Protein AF-A0A2V9J5W2-F1 (afdb_monomer_lite)

Sequence (214 aa):
MNLDSLAKQANVKPSEAKMLHQRPAMIQELWWQRPLGSPSPEADPVREVVFSFYNGELFRMVVNYDRYRTEGLTDEDMIGAISAKYGVATRPPAEIVSFSSSRVYNDSEKVLARWEDAQYSFSLFRFAYRPTFGMVLFSKRLDALAQAAVVEAIRLDEQEAPQREIELQKKLDEEPGPLREGHFGEQNDLSLLTMGDPVVISRPRTDNREDRLN

Radius of gyration: 29.6 Å; chains: 1; bounding box: 51×80×73 Å

Secondary structure (DSSP, 8-state):
-BHHHHHHHHT--GGGPEEEE-SSS-EEEEEEEPPTT----SS--EEEEEEEEETTEEEEEEEEE-TTTSTT--HHHHHHHHHHHH-PPB--SS-EEE--SSTTS--EEEEEEEEE-SSEEEEEEE-SSS--EEEEEEEHHHHHHHHHHHHHHHHHHHHHHHHHHHHHHHHHHTSPPP-----------------------PPPP---------

Foldseek 3Di:
DFLVVVCVVLVHDSVQWAFDFPPPWTKTKHKGADDPPPPPPDDDQWGIKIFIDTNRHTFKIKTWGHCVSCPPPDLVNVLVVVCVPQNHWDADPFAWDQRDLAPPDRQTFGFGTWHDDPFKIKTWGARPVHRTIMIMIGTPVRSVVSSVRNVVRVVVCVVCVVVVVVVVVVVVVPPPDPDPDDDDDDDDDDDDDDDDDDDDDDDDDDDDDDDDDD

pLDDT: mean 74.47, std 20.93, range [28.33, 94.0]

Structure (mmCIF, N/CA/C/O backbone):
data_AF-A0A2V9J5W2-F1
#
_entry.id   AF-A0A2V9J5W2-F1
#
loop_
_atom_site.group_PDB
_atom_site.id
_atom_site.type_symbol
_atom_site.label_atom_id
_atom_site.label_alt_id
_atom_site.label_comp_id
_atom_site.label_asym_id
_atom_site.label_entity_id
_atom_site.label_seq_id
_atom_site.pdbx_PDB_ins_code
_atom_site.Cartn_x
_atom_site.Cartn_y
_atom_site.Cartn_z
_atom_site.occupancy
_atom_site.B_iso_or_equiv
_atom_site.auth_seq_id
_atom_site.auth_comp_id
_atom_site.auth_asym_id
_atom_site.auth_atom_id
_atom_site.pdbx_PDB_model_num
ATOM 1 N N . MET A 1 1 ? 2.742 -10.282 8.715 1.00 87.31 1 MET A N 1
ATOM 2 C CA . MET A 1 1 ? 3.699 -9.369 9.388 1.00 87.31 1 MET A CA 1
ATOM 3 C C . MET A 1 1 ? 2.916 -8.492 10.352 1.00 87.31 1 MET A C 1
ATOM 5 O O . MET A 1 1 ? 1.821 -8.095 9.975 1.00 87.31 1 MET A O 1
ATOM 9 N N . ASN A 1 2 ? 3.412 -8.233 11.566 1.00 92.75 2 ASN A N 1
ATOM 10 C CA . ASN A 1 2 ? 2.707 -7.420 12.570 1.00 92.75 2 ASN A CA 1
ATOM 11 C C . ASN A 1 2 ? 3.313 -6.013 12.721 1.00 92.75 2 ASN A C 1
ATOM 13 O O . ASN A 1 2 ? 4.402 -5.752 12.201 1.00 92.75 2 ASN A O 1
ATOM 17 N N . LEU A 1 3 ? 2.598 -5.127 13.423 1.00 89.88 3 LEU A N 1
ATOM 18 C CA . LEU A 1 3 ? 2.981 -3.725 13.623 1.00 89.88 3 LEU A CA 1
ATOM 19 C C . LEU A 1 3 ? 4.376 -3.568 14.239 1.00 89.88 3 LEU A C 1
ATOM 21 O O . LEU A 1 3 ? 5.197 -2.849 13.680 1.00 89.88 3 LEU A O 1
ATOM 25 N N . ASP A 1 4 ? 4.681 -4.265 15.334 1.00 90.62 4 ASP A N 1
ATOM 26 C CA . ASP A 1 4 ? 5.972 -4.128 16.019 1.00 90.62 4 ASP A CA 1
ATOM 27 C C . ASP A 1 4 ? 7.158 -4.543 15.146 1.00 90.62 4 ASP A C 1
ATOM 29 O O . ASP A 1 4 ? 8.201 -3.888 15.146 1.00 90.62 4 ASP A O 1
ATOM 33 N N . SER A 1 5 ? 7.009 -5.633 14.391 1.00 92.56 5 SER A N 1
ATOM 34 C CA . SER A 1 5 ? 8.072 -6.124 13.509 1.00 92.56 5 SER A CA 1
ATOM 35 C C . SER A 1 5 ? 8.304 -5.167 12.343 1.00 92.56 5 SER A C 1
ATOM 37 O O . SER A 1 5 ? 9.451 -4.870 12.014 1.00 92.56 5 SER A O 1
ATOM 39 N N . LEU A 1 6 ? 7.224 -4.642 11.752 1.00 90.81 6 LEU A N 1
ATOM 40 C CA . LEU A 1 6 ? 7.317 -3.676 10.660 1.00 90.81 6 LEU A CA 1
ATOM 41 C C . LEU A 1 6 ? 7.887 -2.336 11.135 1.00 90.81 6 LEU A C 1
ATOM 43 O O . LEU A 1 6 ? 8.760 -1.786 10.474 1.00 90.81 6 LEU A O 1
ATOM 47 N N . ALA A 1 7 ? 7.450 -1.838 12.291 1.00 88.81 7 ALA A N 1
ATOM 48 C CA . ALA A 1 7 ? 7.933 -0.587 12.866 1.00 88.81 7 ALA A CA 1
ATOM 49 C C . ALA A 1 7 ? 9.446 -0.638 13.137 1.00 88.81 7 ALA A C 1
ATOM 51 O O . ALA A 1 7 ? 10.175 0.278 12.759 1.00 88.81 7 ALA A O 1
ATOM 52 N N . LYS A 1 8 ? 9.944 -1.761 13.679 1.00 89.56 8 LYS A N 1
ATOM 53 C CA . LYS A 1 8 ? 11.388 -2.005 13.837 1.00 89.56 8 LYS A CA 1
ATOM 54 C C . LYS A 1 8 ? 12.129 -1.973 12.500 1.00 89.56 8 LYS A C 1
ATOM 56 O O . LYS A 1 8 ? 13.177 -1.344 12.411 1.00 89.56 8 LYS A O 1
ATOM 61 N N . GLN A 1 9 ? 11.591 -2.623 11.467 1.00 86.38 9 GLN A N 1
ATOM 62 C CA . GLN A 1 9 ? 12.216 -2.662 10.141 1.00 86.38 9 GLN A CA 1
ATOM 63 C C . GLN A 1 9 ? 12.227 -1.289 9.454 1.00 86.38 9 GLN A C 1
ATOM 65 O O . GLN A 1 9 ? 13.205 -0.929 8.808 1.00 86.38 9 GLN A O 1
ATOM 70 N N . ALA A 1 10 ? 11.153 -0.520 9.612 1.00 84.88 10 ALA A N 1
ATOM 71 C CA . ALA A 1 10 ? 11.006 0.819 9.056 1.00 84.88 10 ALA A CA 1
ATOM 72 C C . ALA A 1 10 ? 11.681 1.910 9.915 1.00 84.88 10 ALA A C 1
ATOM 74 O O . ALA A 1 10 ? 11.683 3.076 9.523 1.00 84.88 10 ALA A O 1
ATOM 75 N N . ASN A 1 11 ? 12.273 1.536 11.059 1.00 86.56 11 ASN A N 1
ATOM 76 C CA . ASN A 1 11 ? 12.881 2.437 12.040 1.00 86.56 11 ASN A CA 1
ATOM 77 C C . ASN A 1 11 ? 11.931 3.566 12.495 1.00 86.56 11 ASN A C 1
ATOM 79 O O . ASN A 1 11 ? 12.324 4.725 12.612 1.00 86.56 11 ASN A O 1
ATOM 83 N N . VAL A 1 12 ? 10.668 3.211 12.740 1.00 87.44 12 VAL A N 1
ATOM 84 C CA . VAL A 1 12 ? 9.613 4.090 13.274 1.00 87.44 12 VAL A CA 1
ATOM 85 C C . VAL A 1 12 ? 9.053 3.497 14.560 1.00 87.44 12 VAL A C 1
ATOM 87 O O . VAL A 1 12 ? 9.192 2.299 14.819 1.00 87.44 12 VAL A O 1
ATOM 90 N N . LYS A 1 13 ? 8.425 4.315 15.406 1.00 88.50 13 LYS A N 1
ATOM 91 C CA . LYS A 1 13 ? 7.848 3.806 16.655 1.00 88.50 13 LYS A CA 1
ATOM 92 C C . LYS A 1 13 ? 6.466 3.198 16.394 1.00 88.50 13 LYS A C 1
ATOM 94 O O . LYS A 1 13 ? 5.650 3.836 15.735 1.00 88.50 13 LYS A O 1
ATOM 99 N N . PRO A 1 14 ? 6.124 2.036 16.986 1.00 86.12 14 PRO A N 1
ATOM 100 C CA . PRO A 1 14 ? 4.764 1.491 16.909 1.00 86.12 14 PRO A CA 1
ATOM 101 C C . PRO A 1 14 ? 3.684 2.473 17.393 1.00 86.12 14 PRO A C 1
ATOM 103 O O . PRO A 1 14 ? 2.567 2.461 16.888 1.00 86.12 14 PRO A O 1
ATOM 106 N N . SER A 1 15 ? 4.028 3.362 18.335 1.00 88.19 15 SER A N 1
ATOM 107 C CA . SER A 1 15 ? 3.140 4.408 18.862 1.00 88.19 15 SER A CA 1
ATOM 108 C C . SER A 1 15 ? 2.771 5.495 17.849 1.00 88.19 15 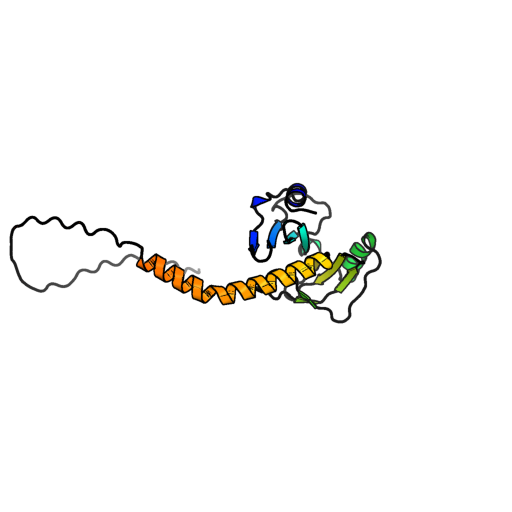SER A C 1
ATOM 110 O O . SER A 1 15 ? 1.870 6.281 18.115 1.00 88.19 15 SER A O 1
ATOM 112 N N . GLU A 1 16 ? 3.472 5.580 16.717 1.00 88.75 16 GLU A N 1
ATOM 113 C CA . GLU A 1 16 ? 3.142 6.506 15.626 1.00 88.75 16 GLU A CA 1
ATOM 114 C C . GLU A 1 16 ? 2.008 5.966 14.739 1.00 88.75 16 GLU A C 1
ATOM 116 O O . GLU A 1 16 ? 1.493 6.690 13.888 1.00 88.75 16 GLU A O 1
ATOM 121 N N . ALA A 1 17 ? 1.581 4.712 14.942 1.00 88.94 17 ALA A N 1
ATOM 122 C CA . ALA A 1 17 ? 0.440 4.153 14.234 1.00 88.94 17 ALA A CA 1
ATOM 123 C C . ALA A 1 17 ? -0.862 4.837 14.673 1.00 88.94 17 ALA A C 1
ATOM 125 O O . ALA A 1 17 ? -1.286 4.756 15.829 1.00 88.94 17 ALA A O 1
ATOM 126 N N . LYS A 1 18 ? -1.540 5.470 13.719 1.00 90.00 18 LYS A N 1
ATOM 127 C CA . LYS A 1 18 ? -2.845 6.090 13.911 1.00 90.00 18 LYS A CA 1
ATOM 128 C C . LYS A 1 18 ? -3.924 5.011 13.936 1.00 90.00 18 LYS A C 1
ATOM 130 O O . LYS A 1 18 ? -4.056 4.238 12.990 1.00 90.00 18 LYS A O 1
ATOM 135 N N . MET A 1 19 ? -4.726 4.976 14.997 1.00 90.12 19 MET A N 1
ATOM 136 C CA . MET A 1 19 ? -5.931 4.149 15.042 1.00 90.12 19 MET A CA 1
ATOM 137 C C . MET A 1 19 ? -7.044 4.820 14.234 1.00 90.12 19 MET A C 1
ATOM 139 O O . MET A 1 19 ? -7.362 5.983 14.478 1.00 90.12 19 MET A O 1
ATOM 143 N N . LEU A 1 20 ? -7.605 4.099 13.263 1.00 86.00 20 LEU A N 1
ATOM 144 C CA . LEU A 1 20 ? -8.722 4.572 12.443 1.00 86.00 20 LEU A CA 1
ATOM 145 C C . LEU A 1 20 ? -10.061 4.067 12.977 1.00 86.00 20 LEU A C 1
ATOM 147 O O . LEU A 1 20 ? -10.997 4.844 13.113 1.00 86.00 20 LEU A O 1
ATOM 151 N N . HIS A 1 21 ? -10.129 2.780 13.321 1.00 83.75 21 HIS A N 1
ATOM 152 C CA . HIS A 1 21 ? -11.316 2.150 13.896 1.00 83.75 21 HIS A CA 1
ATOM 153 C C . HIS A 1 21 ? -10.903 1.170 14.993 1.00 83.75 21 HIS A C 1
ATOM 155 O O . HIS A 1 21 ? -9.839 0.554 14.911 1.00 83.75 21 HIS A O 1
ATOM 161 N N . GLN A 1 22 ? -11.752 1.011 16.008 1.00 87.00 22 GLN A N 1
ATOM 162 C CA . GLN A 1 22 ? -11.563 0.023 17.079 1.00 87.00 22 GLN A CA 1
ATOM 163 C C . GLN A 1 22 ? -12.689 -1.021 17.120 1.00 87.00 22 GLN A C 1
ATOM 165 O O . GLN A 1 22 ? -12.541 -2.078 17.732 1.00 87.00 22 GLN A O 1
ATOM 170 N N . ARG A 1 23 ? -13.823 -0.733 16.474 1.00 82.69 23 ARG A N 1
ATOM 171 C CA . ARG A 1 23 ? -15.005 -1.593 16.413 1.00 82.69 23 ARG A CA 1
ATOM 172 C C . ARG A 1 23 ? -15.551 -1.596 14.981 1.00 82.69 23 ARG A C 1
ATOM 174 O O . ARG A 1 23 ? -15.594 -0.525 14.386 1.00 82.69 23 ARG A O 1
ATOM 181 N N . PRO A 1 24 ? -15.936 -2.759 14.422 1.00 84.25 24 PRO A N 1
ATOM 182 C CA . PRO A 1 24 ? -15.892 -4.096 15.031 1.00 84.25 24 PRO A CA 1
ATOM 183 C C . PRO A 1 24 ? -14.484 -4.713 15.087 1.00 84.25 24 PRO A C 1
ATOM 185 O O . PRO A 1 24 ? -14.268 -5.668 15.828 1.00 84.25 24 PRO A O 1
ATOM 188 N N . ALA A 1 25 ? -13.530 -4.175 14.329 1.00 88.75 25 ALA A N 1
ATOM 189 C CA . ALA A 1 25 ? -12.142 -4.619 14.317 1.00 88.75 25 ALA A CA 1
ATOM 190 C C 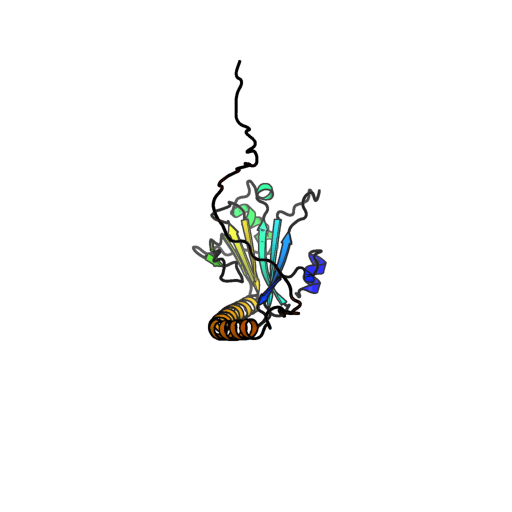. ALA A 1 25 ? -11.196 -3.424 14.450 1.00 88.75 25 ALA A C 1
ATOM 192 O O . ALA A 1 25 ? -11.559 -2.285 14.146 1.00 88.75 25 ALA A O 1
ATOM 193 N N . MET A 1 26 ? -9.972 -3.698 14.891 1.00 90.44 26 MET A N 1
ATOM 194 C CA . MET A 1 26 ? -8.943 -2.681 15.045 1.00 90.44 26 MET A CA 1
ATOM 195 C C . MET A 1 26 ? -8.272 -2.421 13.695 1.00 90.44 26 MET A C 1
ATOM 197 O O . MET A 1 26 ? -7.569 -3.285 13.173 1.00 90.44 26 MET A O 1
ATOM 201 N N . ILE A 1 27 ? -8.481 -1.227 13.143 1.00 90.31 27 ILE A N 1
ATOM 202 C CA . ILE A 1 27 ? -7.830 -0.754 11.920 1.00 90.31 27 ILE A CA 1
ATOM 203 C C . ILE A 1 27 ? -6.830 0.329 12.295 1.00 90.31 27 ILE A C 1
ATOM 205 O O . ILE A 1 27 ? -7.185 1.309 12.955 1.00 90.31 27 ILE A O 1
ATOM 209 N N . GLN A 1 28 ? -5.584 0.163 11.867 1.00 91.75 28 GLN A N 1
ATOM 210 C CA . GLN A 1 28 ? -4.520 1.129 12.123 1.00 91.75 28 GLN A CA 1
ATOM 211 C C . GLN A 1 28 ? -3.740 1.433 10.856 1.00 91.75 28 GLN A C 1
ATOM 213 O O . GLN A 1 28 ? -3.605 0.577 9.984 1.00 91.75 28 GLN A O 1
ATOM 218 N N . GLU A 1 29 ? -3.167 2.627 10.798 1.00 92.69 29 GLU A N 1
ATOM 219 C CA . GLU A 1 29 ? -2.232 3.021 9.756 1.00 92.69 29 GLU A CA 1
ATOM 220 C C . GLU A 1 29 ? -0.938 3.550 10.350 1.00 92.69 29 GLU A C 1
ATOM 222 O O . GLU A 1 29 ? -0.948 4.374 11.260 1.00 92.69 29 GLU A O 1
ATOM 227 N N . LEU A 1 30 ? 0.184 3.111 9.797 1.00 91.94 30 LEU A N 1
ATOM 228 C CA . LEU A 1 30 ? 1.504 3.623 10.121 1.00 91.94 30 LEU A CA 1
ATOM 229 C C . LEU A 1 30 ? 2.067 4.317 8.889 1.00 91.94 30 LEU A C 1
ATOM 231 O O . LEU A 1 30 ? 2.175 3.718 7.818 1.00 91.94 30 LEU A O 1
ATOM 235 N N . TRP A 1 31 ? 2.418 5.584 9.059 1.00 90.62 31 TRP A N 1
ATOM 236 C CA . TRP A 1 31 ? 2.965 6.410 7.997 1.00 90.62 31 TRP A CA 1
ATOM 237 C C . TRP A 1 31 ? 4.479 6.420 8.112 1.00 90.62 31 TRP A C 1
ATOM 239 O O . TRP A 1 31 ? 5.033 6.807 9.137 1.00 90.62 31 TRP A O 1
ATOM 249 N N . TRP A 1 32 ? 5.146 6.006 7.044 1.00 91.50 32 TRP A N 1
ATOM 250 C CA . TRP A 1 32 ? 6.587 6.085 6.916 1.00 91.50 32 TRP A CA 1
ATOM 251 C C . TRP A 1 32 ? 6.952 7.049 5.798 1.00 91.50 32 TRP A C 1
ATOM 253 O O . TRP A 1 32 ? 6.353 7.054 4.723 1.00 91.50 32 TRP A O 1
ATOM 263 N N . GLN A 1 33 ? 7.972 7.856 6.049 1.00 88.31 33 GLN A N 1
ATOM 264 C CA . GLN A 1 33 ? 8.520 8.786 5.078 1.00 88.31 33 GLN A CA 1
ATOM 265 C C . GLN A 1 33 ? 10.035 8.752 5.162 1.00 88.31 33 GLN A C 1
ATOM 267 O O . GLN A 1 33 ? 10.613 8.623 6.246 1.00 88.31 33 GLN A O 1
ATOM 272 N N . ARG A 1 34 ? 10.688 8.896 4.014 1.00 83.25 34 ARG A N 1
ATOM 273 C CA . ARG A 1 34 ? 12.139 9.014 3.979 1.00 83.25 34 ARG A CA 1
ATOM 274 C C . ARG A 1 34 ? 12.586 10.278 4.735 1.00 83.25 34 ARG A C 1
ATOM 276 O O . ARG A 1 34 ? 12.066 11.356 4.441 1.00 83.25 34 ARG A O 1
ATOM 283 N N . PRO A 1 35 ? 13.587 10.202 5.634 1.00 78.56 35 PRO A N 1
ATOM 284 C CA . PRO A 1 35 ? 14.083 11.384 6.332 1.00 78.56 35 PRO A CA 1
ATOM 285 C C . PRO A 1 35 ? 14.706 12.404 5.369 1.00 78.56 35 PRO A C 1
ATOM 287 O O . PRO A 1 35 ? 15.506 12.052 4.491 1.00 78.56 35 PRO A O 1
ATOM 290 N N . LEU A 1 36 ? 14.366 13.679 5.563 1.00 66.69 36 LEU A N 1
ATOM 291 C CA . LEU A 1 36 ? 14.908 14.803 4.797 1.00 66.69 36 LEU A CA 1
ATOM 292 C C . LEU A 1 36 ? 16.423 14.921 5.016 1.00 66.69 36 LEU A C 1
ATOM 294 O O . LEU A 1 36 ? 16.904 14.806 6.139 1.00 66.69 36 LEU A O 1
ATOM 298 N N . GLY A 1 37 ? 17.181 15.153 3.942 1.00 61.56 37 GLY A N 1
ATOM 299 C CA . GLY A 1 37 ? 18.637 15.326 4.023 1.00 61.56 37 GLY A CA 1
ATOM 300 C C . GLY A 1 37 ? 19.440 14.033 4.204 1.00 61.56 37 GLY A C 1
ATOM 301 O O . GLY A 1 37 ? 20.651 14.107 4.383 1.00 61.56 37 GLY A O 1
ATOM 302 N N . SER A 1 38 ? 18.804 12.857 4.125 1.00 58.50 38 SER A N 1
ATOM 303 C CA . SER A 1 38 ? 19.517 11.574 4.100 1.00 58.50 38 SER A CA 1
ATOM 304 C C . SER A 1 38 ? 20.440 11.529 2.877 1.00 58.50 38 SER A C 1
ATOM 306 O O . SER A 1 38 ? 19.933 11.524 1.752 1.00 58.50 38 SER A O 1
ATOM 308 N N . PRO A 1 39 ? 21.773 11.459 3.047 1.00 54.41 39 PRO A N 1
ATOM 309 C CA . PRO A 1 39 ? 22.709 11.538 1.935 1.00 54.41 39 PRO A CA 1
ATOM 310 C C . PRO A 1 39 ? 22.789 10.231 1.145 1.00 54.41 39 PRO A C 1
ATOM 312 O O . PRO A 1 39 ? 23.740 10.073 0.398 1.00 54.41 39 PRO A O 1
ATOM 315 N N . SER A 1 40 ? 21.841 9.293 1.297 1.00 53.31 40 SER A N 1
ATOM 316 C CA . SER A 1 40 ? 21.894 8.012 0.591 1.00 53.31 40 SER A CA 1
ATOM 317 C C . SER A 1 40 ? 21.766 8.245 -0.924 1.00 53.31 40 SER A C 1
ATOM 319 O O . SER A 1 40 ? 20.668 8.566 -1.416 1.00 53.31 40 SER A O 1
ATOM 321 N N . PRO A 1 41 ? 22.874 8.106 -1.679 1.00 52.91 41 PRO A N 1
ATOM 322 C CA . PRO A 1 41 ? 22.885 8.277 -3.124 1.00 52.91 41 PRO A CA 1
ATOM 323 C C . PRO A 1 41 ? 22.366 7.015 -3.827 1.00 52.91 41 PRO A C 1
ATOM 325 O O . PRO A 1 41 ? 22.233 7.005 -5.045 1.00 52.91 41 PRO A O 1
ATOM 328 N N . GLU A 1 42 ? 22.065 5.946 -3.086 1.00 55.84 42 GLU A N 1
ATOM 329 C CA . GLU A 1 42 ? 21.793 4.636 -3.660 1.00 55.84 42 GLU A CA 1
ATOM 330 C C . GLU A 1 42 ? 20.294 4.357 -3.771 1.00 55.84 42 GLU A C 1
ATOM 332 O O . GLU A 1 42 ? 19.588 4.085 -2.803 1.00 55.84 42 GLU A O 1
ATOM 337 N N . ALA A 1 43 ? 19.847 4.426 -5.022 1.00 62.56 43 ALA A N 1
ATOM 338 C CA . ALA A 1 43 ? 18.936 3.491 -5.677 1.00 62.56 43 ALA A CA 1
ATOM 339 C C . ALA A 1 43 ? 17.480 3.365 -5.211 1.00 62.56 43 ALA A C 1
ATOM 341 O O . ALA A 1 43 ? 16.678 2.942 -6.034 1.00 62.56 43 ALA A O 1
ATOM 342 N N . ASP A 1 44 ? 17.091 3.725 -3.986 1.00 76.75 44 ASP A N 1
ATOM 343 C CA . ASP A 1 44 ? 15.686 3.600 -3.586 1.00 76.75 44 ASP A CA 1
ATOM 344 C C . ASP A 1 44 ? 14.878 4.804 -4.120 1.00 76.75 44 ASP A C 1
ATOM 346 O O . ASP A 1 44 ? 15.199 5.957 -3.785 1.00 76.75 44 ASP A O 1
ATOM 350 N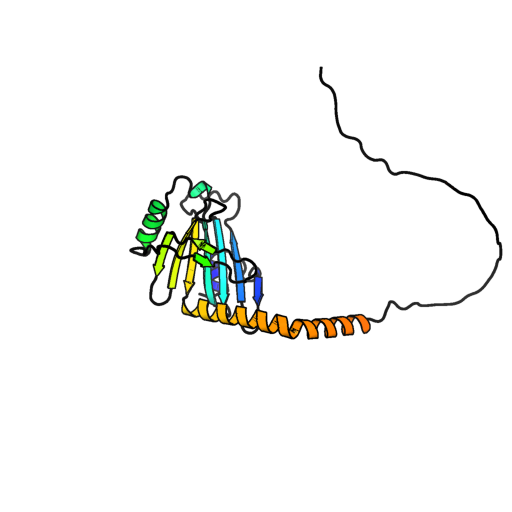 N . PRO A 1 45 ? 13.852 4.609 -4.970 1.00 86.38 45 PRO A N 1
ATOM 351 C CA . PRO A 1 45 ? 12.963 5.678 -5.403 1.00 86.38 45 PRO A CA 1
ATOM 352 C C . PRO A 1 45 ? 11.786 5.901 -4.440 1.00 86.38 45 PRO A C 1
ATOM 354 O O . PRO A 1 45 ? 11.011 6.821 -4.667 1.00 86.38 45 PRO A O 1
ATOM 357 N N . VAL A 1 46 ? 11.614 5.114 -3.373 1.00 88.81 46 VAL A N 1
ATOM 358 C CA . VAL A 1 46 ? 10.454 5.200 -2.469 1.00 88.81 46 VAL A CA 1
ATOM 359 C C . VAL A 1 46 ? 10.527 6.421 -1.550 1.00 88.81 46 VAL A C 1
ATOM 361 O O . VAL A 1 46 ? 11.425 6.541 -0.714 1.00 88.81 46 VAL A O 1
ATOM 364 N N . ARG A 1 47 ? 9.557 7.327 -1.677 1.00 87.75 47 ARG A N 1
ATOM 365 C CA . ARG A 1 47 ? 9.465 8.560 -0.887 1.00 87.75 47 ARG A CA 1
ATOM 366 C C . ARG A 1 47 ? 8.705 8.344 0.417 1.00 87.75 47 ARG A C 1
ATOM 368 O O . ARG A 1 47 ? 9.178 8.736 1.481 1.00 87.75 47 ARG A O 1
ATOM 375 N N . GLU A 1 48 ? 7.534 7.730 0.309 1.00 89.88 48 GLU A N 1
ATOM 376 C CA . GLU A 1 48 ? 6.564 7.567 1.391 1.00 89.88 48 GLU A CA 1
ATOM 377 C C . GLU A 1 48 ? 5.898 6.194 1.268 1.00 89.88 48 GLU A C 1
ATOM 379 O O . GLU A 1 48 ? 5.691 5.691 0.161 1.00 89.88 48 GLU A O 1
ATOM 384 N N . VAL A 1 49 ? 5.563 5.592 2.407 1.00 90.56 49 VAL A N 1
ATOM 385 C CA . VAL A 1 49 ? 4.803 4.343 2.478 1.00 90.56 49 VAL A CA 1
ATOM 386 C C . VAL A 1 49 ? 3.758 4.453 3.578 1.00 90.56 49 VAL A C 1
ATOM 388 O O . VAL A 1 49 ? 4.073 4.818 4.708 1.00 90.56 49 VAL A O 1
ATOM 391 N N . VAL A 1 50 ? 2.518 4.096 3.261 1.00 91.44 50 VAL A N 1
ATOM 392 C CA . VAL A 1 50 ? 1.445 3.930 4.243 1.00 91.44 50 VAL A CA 1
ATOM 393 C C . VAL A 1 50 ? 1.200 2.443 4.435 1.00 91.44 50 VAL A C 1
ATOM 395 O O . VAL A 1 50 ? 0.889 1.730 3.481 1.00 91.44 50 VAL A O 1
ATOM 398 N N . PHE A 1 51 ? 1.348 1.972 5.668 1.00 92.12 51 PHE A N 1
ATOM 399 C CA . PHE A 1 51 ? 1.087 0.592 6.060 1.00 92.12 51 PHE A CA 1
ATOM 400 C C . PHE A 1 51 ? -0.2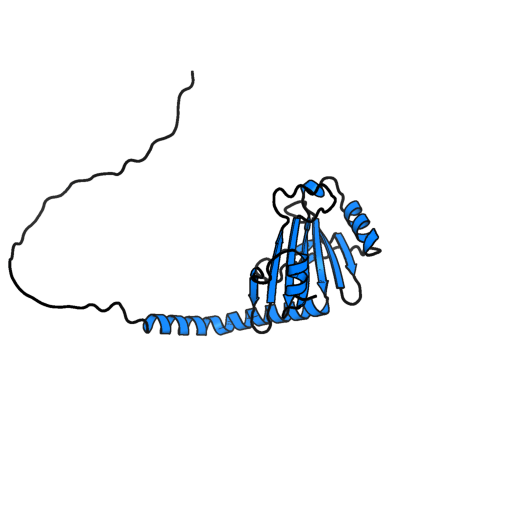52 0.513 6.785 1.00 92.12 51 PHE A C 1
ATOM 402 O O . PHE A 1 51 ? -0.429 1.195 7.792 1.00 92.12 51 PHE A O 1
ATOM 409 N N . SER A 1 52 ? -1.169 -0.336 6.328 1.00 91.62 52 SER A N 1
ATOM 410 C CA . SER A 1 52 ? -2.481 -0.520 6.953 1.00 91.62 52 SER A CA 1
ATOM 411 C C . SER A 1 52 ? -2.591 -1.897 7.607 1.00 91.62 52 SER A C 1
ATOM 413 O O . SER A 1 52 ? -2.240 -2.925 7.015 1.00 91.62 52 SER A O 1
ATOM 415 N N . PHE A 1 53 ? -3.113 -1.918 8.831 1.00 93.06 53 PHE A N 1
ATOM 416 C CA . PHE A 1 53 ? -3.200 -3.096 9.685 1.00 93.06 53 PHE A CA 1
ATOM 417 C C . PHE A 1 53 ? -4.641 -3.419 10.067 1.00 93.06 53 PHE A C 1
ATOM 419 O O . PHE A 1 53 ? -5.427 -2.523 10.365 1.00 93.06 53 PHE A O 1
ATOM 426 N N . TYR A 1 54 ? -4.948 -4.713 10.096 1.00 92.19 54 TYR A N 1
ATOM 427 C CA . TYR A 1 54 ? -6.204 -5.299 10.541 1.00 92.19 54 TYR A CA 1
ATOM 428 C C . TYR A 1 54 ? -5.903 -6.189 11.744 1.00 92.19 54 TYR A C 1
ATOM 430 O O . TYR A 1 54 ? -5.171 -7.169 11.617 1.00 92.19 54 TYR A O 1
ATOM 438 N N . ASN A 1 55 ? -6.413 -5.830 12.922 1.00 92.69 55 ASN A N 1
ATOM 439 C CA . ASN A 1 55 ? -6.111 -6.499 14.193 1.00 92.69 55 ASN A CA 1
ATOM 440 C C . ASN A 1 55 ? -4.598 -6.686 14.433 1.00 92.69 55 ASN A C 1
ATOM 442 O O . ASN A 1 55 ? -4.151 -7.726 14.910 1.00 92.69 55 ASN A O 1
ATOM 446 N N . GLY A 1 56 ? -3.801 -5.677 14.064 1.00 90.44 56 GLY A N 1
ATOM 447 C CA . GLY A 1 56 ? -2.341 -5.686 14.206 1.00 90.44 56 GLY A CA 1
ATOM 448 C C . GLY A 1 56 ? -1.579 -6.427 13.100 1.00 90.44 56 GLY A C 1
ATOM 449 O O . GLY A 1 56 ? -0.347 -6.396 13.099 1.00 90.44 56 GLY A O 1
ATOM 450 N N . GLU A 1 57 ? -2.269 -7.045 12.137 1.00 94.00 57 GLU A N 1
ATOM 451 C CA . GLU A 1 57 ? -1.658 -7.706 10.980 1.00 94.00 57 GLU A CA 1
ATOM 452 C C . GLU A 1 57 ? -1.674 -6.815 9.737 1.00 94.00 57 GLU A C 1
ATOM 454 O O . GLU A 1 57 ? -2.701 -6.249 9.371 1.00 94.00 57 GLU A O 1
ATOM 459 N N . LEU A 1 58 ? -0.528 -6.705 9.062 1.00 93.50 58 LEU A N 1
ATOM 460 C CA . LEU A 1 58 ? -0.380 -5.924 7.837 1.00 93.50 58 LEU A CA 1
ATOM 461 C C . LEU A 1 58 ? -1.227 -6.531 6.714 1.00 93.50 58 LEU A C 1
ATOM 463 O O . LEU A 1 58 ? -0.962 -7.656 6.281 1.00 93.50 58 LEU A O 1
ATOM 467 N N . PHE A 1 59 ? -2.196 -5.767 6.212 1.00 92.00 59 PHE A N 1
ATOM 468 C CA . PHE A 1 59 ? -3.047 -6.200 5.103 1.00 92.00 59 PHE A CA 1
ATOM 469 C C . PHE A 1 59 ? -2.812 -5.410 3.820 1.00 92.00 59 PHE A C 1
ATOM 471 O O . PHE A 1 59 ? -3.061 -5.959 2.749 1.00 92.00 59 PHE A O 1
ATOM 478 N N . ARG A 1 60 ? -2.327 -4.165 3.911 1.00 91.81 60 ARG A N 1
ATOM 479 C CA . ARG A 1 60 ? -2.114 -3.283 2.759 1.00 91.81 60 ARG A CA 1
ATOM 480 C C . ARG A 1 60 ? -0.896 -2.381 2.952 1.00 91.81 60 ARG A C 1
ATOM 482 O O . ARG A 1 60 ? -0.593 -1.959 4.064 1.00 91.81 60 ARG A O 1
ATOM 489 N N . MET A 1 61 ? -0.213 -2.084 1.852 1.00 91.56 61 MET A N 1
ATOM 490 C CA . MET A 1 61 ? 0.835 -1.075 1.749 1.00 91.56 61 MET A CA 1
ATOM 491 C C . MET A 1 61 ? 0.577 -0.210 0.523 1.00 91.56 61 MET A C 1
ATOM 493 O O . MET A 1 61 ? 0.336 -0.744 -0.559 1.00 91.56 61 MET A O 1
ATOM 497 N N . VAL A 1 62 ? 0.667 1.105 0.682 1.00 90.19 62 VAL A N 1
ATOM 498 C CA . VAL A 1 62 ? 0.637 2.064 -0.425 1.00 90.19 62 VAL A CA 1
ATOM 499 C C . VAL A 1 62 ? 1.980 2.769 -0.462 1.00 90.19 62 VAL A C 1
ATOM 501 O O . VAL A 1 62 ? 2.377 3.403 0.509 1.00 90.19 62 VAL A O 1
ATOM 504 N N . VAL A 1 63 ? 2.691 2.620 -1.570 1.00 90.31 63 VAL A N 1
ATOM 505 C CA . VAL A 1 63 ? 4.033 3.143 -1.805 1.00 90.31 63 VAL A CA 1
ATOM 506 C C . VAL A 1 63 ? 3.930 4.309 -2.773 1.00 90.31 63 VAL A C 1
ATOM 508 O O . VAL A 1 63 ? 3.410 4.150 -3.877 1.00 90.31 63 VAL A O 1
ATOM 511 N N . ASN A 1 64 ? 4.483 5.453 -2.389 1.00 89.75 64 ASN A N 1
ATOM 512 C CA . ASN A 1 64 ? 4.612 6.623 -3.246 1.00 89.75 64 ASN A CA 1
ATOM 513 C C . ASN A 1 64 ? 6.079 6.804 -3.626 1.00 89.75 64 ASN A C 1
ATOM 515 O O . ASN A 1 64 ? 6.953 6.925 -2.759 1.00 89.75 64 ASN A O 1
ATOM 519 N N . TYR A 1 65 ? 6.357 6.840 -4.926 1.00 89.62 65 TYR A N 1
ATOM 520 C CA . TYR A 1 65 ? 7.706 7.069 -5.428 1.00 89.62 65 TYR A CA 1
ATOM 521 C C . TYR A 1 65 ? 8.038 8.564 -5.504 1.00 89.62 65 TYR A C 1
ATOM 523 O O . TYR A 1 65 ? 7.180 9.424 -5.715 1.00 89.62 65 TYR A O 1
ATOM 531 N N . ASP A 1 66 ? 9.316 8.882 -5.333 1.00 87.94 66 ASP A N 1
ATOM 532 C CA . ASP A 1 66 ? 9.852 10.224 -5.488 1.00 87.94 66 ASP A CA 1
ATOM 533 C C . ASP A 1 66 ? 9.846 10.613 -6.970 1.00 87.94 66 ASP A C 1
ATOM 535 O O . ASP A 1 66 ? 10.440 9.940 -7.818 1.00 87.94 66 ASP A O 1
ATOM 539 N N . ARG A 1 67 ? 9.187 11.733 -7.277 1.00 86.06 67 ARG A N 1
ATOM 540 C CA . ARG A 1 67 ? 9.100 12.284 -8.631 1.00 86.06 67 ARG A CA 1
ATOM 541 C C . ARG A 1 67 ? 10.470 12.514 -9.258 1.00 86.06 67 ARG A C 1
ATOM 543 O O . ARG A 1 67 ? 10.656 12.168 -10.413 1.00 86.06 67 ARG A O 1
ATOM 550 N N . TYR A 1 68 ? 11.404 13.103 -8.516 1.00 85.75 68 TYR A N 1
ATOM 551 C CA . TYR A 1 68 ? 12.714 13.476 -9.049 1.00 85.75 68 TYR A CA 1
ATOM 552 C C . TYR A 1 68 ? 13.598 12.251 -9.278 1.00 85.75 68 TYR A C 1
ATOM 554 O O . TYR A 1 68 ? 14.482 12.273 -10.123 1.00 85.75 68 TYR A O 1
ATOM 562 N N . ARG A 1 69 ? 13.346 11.157 -8.549 1.00 86.12 69 ARG A N 1
ATOM 563 C CA . ARG A 1 69 ? 14.067 9.888 -8.735 1.00 86.12 69 ARG A CA 1
ATOM 564 C C . ARG A 1 69 ? 13.441 8.968 -9.780 1.00 86.12 69 ARG A C 1
ATOM 566 O O . ARG A 1 69 ? 14.070 7.995 -10.170 1.00 86.12 69 ARG A O 1
ATOM 573 N N . THR A 1 70 ? 12.217 9.260 -10.207 1.00 87.44 70 THR A N 1
ATOM 574 C CA . THR A 1 70 ? 11.513 8.533 -11.276 1.00 87.44 70 THR A CA 1
ATOM 575 C C . THR A 1 70 ? 11.338 9.388 -12.532 1.00 87.44 70 THR A C 1
ATOM 577 O O . THR A 1 70 ? 10.622 9.010 -13.457 1.00 87.44 70 THR A O 1
ATOM 580 N N . GLU A 1 71 ? 12.000 10.545 -12.583 1.00 86.06 71 GLU A N 1
ATOM 581 C CA . GLU A 1 71 ? 11.975 11.433 -13.737 1.00 86.06 71 GLU A CA 1
ATOM 582 C C . GLU A 1 71 ? 12.644 10.764 -14.943 1.00 86.06 71 GLU A C 1
ATOM 584 O O . GLU A 1 71 ? 13.704 10.153 -14.832 1.00 86.06 71 GLU A O 1
ATOM 589 N N . GLY A 1 72 ? 11.989 10.851 -16.101 1.00 87.12 72 GLY A 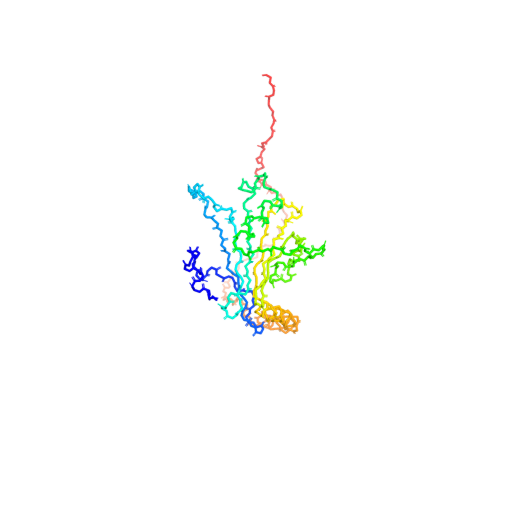N 1
ATOM 590 C CA . GLY A 1 72 ? 12.440 10.201 -17.332 1.00 87.12 72 GLY A CA 1
ATOM 591 C C . GLY A 1 72 ? 12.097 8.711 -17.441 1.00 87.12 72 GLY A C 1
ATOM 592 O O . GLY A 1 72 ? 12.177 8.185 -18.547 1.00 87.12 72 GLY A O 1
ATOM 593 N N . LEU A 1 73 ? 11.660 8.049 -16.360 1.00 89.19 73 LEU A N 1
ATOM 594 C CA . LEU A 1 73 ? 11.196 6.662 -16.430 1.00 89.19 73 LEU A CA 1
ATOM 595 C C . LEU A 1 73 ? 9.808 6.586 -17.062 1.00 89.19 73 LEU A C 1
ATOM 597 O O . LEU A 1 73 ? 8.879 7.310 -16.685 1.00 89.19 73 LEU A O 1
ATOM 601 N N . THR A 1 74 ? 9.670 5.680 -18.020 1.00 91.31 74 THR A N 1
ATOM 602 C CA . THR A 1 74 ? 8.391 5.349 -18.638 1.00 91.31 74 THR A CA 1
ATOM 603 C C . THR A 1 74 ? 7.641 4.306 -17.816 1.00 91.31 74 THR A C 1
ATOM 605 O O . THR A 1 74 ? 8.202 3.629 -16.950 1.00 91.31 74 THR A O 1
ATOM 608 N N . ASP A 1 75 ? 6.353 4.142 -18.116 1.00 90.94 75 ASP A N 1
ATOM 609 C CA . ASP A 1 75 ? 5.543 3.074 -17.531 1.00 90.94 75 ASP A CA 1
ATOM 610 C C . ASP A 1 75 ? 6.185 1.696 -17.799 1.00 90.94 75 ASP A C 1
ATOM 612 O O . ASP A 1 75 ? 6.215 0.848 -16.912 1.00 90.94 75 ASP A O 1
ATOM 616 N N . GLU A 1 76 ? 6.770 1.491 -18.985 1.00 92.88 76 GLU A N 1
ATOM 617 C CA . GLU A 1 76 ? 7.455 0.247 -19.363 1.00 92.88 76 GLU A CA 1
ATOM 618 C C . GLU A 1 76 ? 8.736 0.007 -18.562 1.00 92.88 76 GLU A C 1
ATOM 620 O O . GLU A 1 76 ? 8.990 -1.127 -18.155 1.00 92.88 76 GLU A O 1
ATOM 625 N N . ASP A 1 77 ? 9.509 1.056 -18.270 1.00 92.62 77 ASP A N 1
ATOM 626 C CA . ASP A 1 77 ? 10.714 0.937 -17.440 1.00 92.62 77 ASP A CA 1
ATOM 627 C C . ASP A 1 77 ? 10.353 0.488 -16.020 1.00 92.62 77 ASP A C 1
ATOM 629 O O . ASP A 1 77 ? 10.966 -0.428 -15.466 1.00 92.62 77 ASP A O 1
ATOM 633 N N . MET A 1 78 ? 9.303 1.086 -15.446 1.00 91.44 78 MET A N 1
ATOM 634 C CA . MET A 1 78 ? 8.801 0.724 -14.118 1.00 91.44 78 MET A CA 1
ATOM 635 C C . MET A 1 78 ? 8.247 -0.703 -14.093 1.00 91.44 78 MET A C 1
ATOM 637 O O . MET A 1 78 ? 8.559 -1.481 -13.187 1.00 91.44 78 MET A O 1
ATOM 641 N N . ILE A 1 79 ? 7.453 -1.078 -15.101 1.00 93.06 79 ILE A N 1
ATOM 642 C CA . ILE A 1 79 ? 6.920 -2.437 -15.238 1.00 93.06 79 ILE A CA 1
ATOM 643 C C . ILE A 1 79 ? 8.061 -3.441 -15.385 1.00 93.06 79 ILE A C 1
ATOM 645 O O . ILE A 1 79 ? 8.034 -4.480 -14.724 1.00 93.06 79 ILE A O 1
ATOM 649 N N . GLY A 1 80 ? 9.066 -3.143 -16.209 1.00 93.44 80 GLY A N 1
ATOM 650 C CA . GLY A 1 80 ? 10.234 -3.991 -16.422 1.00 93.44 80 GLY A CA 1
ATOM 651 C C . GLY A 1 80 ? 11.033 -4.203 -15.139 1.00 93.44 80 GLY A C 1
ATOM 652 O O . GLY A 1 80 ? 11.310 -5.346 -14.770 1.00 93.44 80 GLY A O 1
ATOM 653 N N . ALA A 1 81 ? 11.324 -3.124 -14.408 1.00 90.88 81 ALA A N 1
ATOM 654 C CA . ALA A 1 81 ? 12.067 -3.177 -13.151 1.00 90.88 81 ALA A CA 1
ATOM 655 C C . ALA A 1 81 ? 11.358 -4.024 -12.080 1.00 90.88 81 ALA A C 1
ATOM 657 O O . ALA A 1 81 ? 11.991 -4.832 -11.399 1.00 90.88 81 ALA A O 1
ATOM 658 N N . ILE A 1 82 ? 10.035 -3.888 -11.945 1.00 91.00 82 ILE A N 1
ATOM 659 C CA . ILE A 1 82 ? 9.249 -4.672 -10.981 1.00 91.00 82 ILE A CA 1
ATOM 660 C C . ILE A 1 82 ? 9.111 -6.126 -11.454 1.00 91.00 82 ILE A C 1
ATOM 662 O O . ILE A 1 82 ? 9.265 -7.057 -10.658 1.00 91.00 82 ILE A O 1
ATOM 666 N N . SER A 1 83 ? 8.891 -6.339 -12.754 1.00 93.38 83 SER A N 1
ATOM 667 C CA . SER A 1 83 ? 8.746 -7.680 -13.334 1.00 93.38 83 SER A CA 1
ATOM 668 C C . SER A 1 83 ? 10.023 -8.510 -13.229 1.00 93.38 83 SER A C 1
ATOM 670 O O . SER A 1 83 ? 9.948 -9.727 -13.072 1.00 93.38 83 SER A O 1
ATOM 672 N N . ALA A 1 84 ? 11.197 -7.871 -13.222 1.00 92.56 84 ALA A N 1
ATOM 673 C CA . ALA A 1 84 ? 12.467 -8.547 -12.966 1.00 92.56 84 ALA A CA 1
ATOM 674 C C . ALA A 1 84 ? 12.510 -9.236 -11.587 1.00 92.56 84 ALA A C 1
ATOM 676 O O . ALA A 1 84 ? 13.228 -10.219 -11.416 1.00 92.56 84 ALA A O 1
ATOM 677 N N . LYS A 1 85 ? 11.731 -8.746 -10.612 1.00 89.94 85 LYS A N 1
ATOM 678 C CA . LYS A 1 85 ? 11.658 -9.302 -9.253 1.00 89.94 85 LYS A CA 1
ATOM 679 C C . LYS A 1 85 ? 10.446 -10.206 -9.029 1.00 89.94 85 LYS A C 1
ATOM 681 O O . LYS A 1 85 ? 10.574 -11.215 -8.342 1.00 89.94 85 LYS A O 1
ATOM 686 N N . TYR A 1 86 ? 9.282 -9.842 -9.564 1.00 88.31 86 TYR A N 1
ATOM 687 C CA . TYR A 1 86 ? 8.009 -10.514 -9.259 1.00 88.31 86 TYR A CA 1
ATOM 688 C C . TYR A 1 86 ? 7.430 -11.329 -10.423 1.00 88.31 86 TYR A C 1
ATOM 690 O O . TYR A 1 86 ? 6.358 -11.914 -10.288 1.00 88.31 86 TYR A O 1
ATOM 698 N N . GLY A 1 87 ? 8.134 -11.404 -11.553 1.00 89.19 87 GLY A N 1
ATOM 699 C CA . GLY A 1 87 ? 7.695 -12.135 -12.737 1.00 89.19 87 GLY A CA 1
ATOM 700 C C . GLY A 1 87 ? 6.831 -11.295 -13.677 1.00 89.19 87 GLY A C 1
ATOM 701 O O . GLY A 1 87 ? 6.772 -10.071 -13.587 1.00 89.19 87 GLY A O 1
ATOM 702 N N . VAL A 1 88 ? 6.182 -11.958 -14.632 1.00 91.38 88 VAL A N 1
ATOM 703 C CA . VAL A 1 88 ? 5.447 -11.287 -15.712 1.00 91.38 88 VAL A CA 1
ATOM 704 C C . VAL A 1 88 ? 4.225 -10.548 -15.168 1.00 91.38 88 VAL A C 1
ATOM 706 O O . VAL A 1 88 ? 3.391 -11.130 -14.477 1.00 91.38 88 VAL A O 1
ATOM 709 N N . ALA A 1 89 ? 4.103 -9.270 -15.522 1.00 92.19 89 ALA A N 1
ATOM 710 C CA . ALA A 1 89 ? 2.957 -8.457 -15.153 1.00 92.19 89 ALA A CA 1
ATOM 711 C C . ALA A 1 89 ? 1.744 -8.712 -16.059 1.00 92.19 89 ALA A C 1
ATOM 713 O O . ALA A 1 89 ? 1.863 -8.810 -17.282 1.00 92.19 89 ALA A O 1
ATOM 714 N N . THR A 1 90 ? 0.556 -8.706 -15.465 1.00 91.12 90 THR A N 1
ATOM 715 C CA . THR A 1 90 ? -0.723 -8.614 -16.175 1.00 91.12 90 THR A CA 1
ATOM 716 C C . THR A 1 90 ? -1.074 -7.143 -16.394 1.00 91.12 90 THR A C 1
ATOM 718 O O . THR A 1 90 ? -0.903 -6.322 -15.495 1.00 91.12 90 THR A O 1
ATOM 721 N N . ARG A 1 91 ? -1.578 -6.790 -17.581 1.00 87.88 91 ARG A N 1
ATOM 722 C CA . ARG A 1 91 ? -1.987 -5.417 -17.921 1.00 87.88 91 ARG A CA 1
ATOM 723 C C . ARG A 1 91 ? -3.510 -5.333 -18.004 1.00 87.88 91 ARG A C 1
ATOM 725 O O . ARG A 1 91 ? -4.075 -5.742 -19.020 1.00 87.88 91 ARG A O 1
ATOM 732 N N . PRO A 1 92 ? -4.194 -4.850 -16.955 1.00 80.19 92 PRO A N 1
ATOM 733 C CA . PRO A 1 92 ? -5.638 -4.699 -17.001 1.00 80.19 92 PRO A CA 1
ATOM 734 C C . PRO A 1 92 ? -6.022 -3.492 -17.880 1.00 80.19 92 PRO A C 1
ATOM 736 O O . PRO A 1 92 ? -5.455 -2.411 -17.723 1.00 80.19 92 PRO A O 1
ATOM 739 N N . PRO A 1 93 ? -6.990 -3.627 -18.801 1.00 66.00 93 PRO A N 1
ATOM 740 C CA . PRO A 1 93 ? -7.312 -2.563 -19.754 1.00 66.00 93 PRO A CA 1
ATOM 741 C C . PRO A 1 93 ? -7.968 -1.316 -19.128 1.00 66.00 93 PRO A C 1
ATOM 743 O O . PRO A 1 93 ? -7.827 -0.223 -19.678 1.00 66.00 93 PRO A O 1
ATOM 746 N N . ALA A 1 94 ? -8.673 -1.443 -17.997 1.00 65.19 94 ALA A N 1
ATOM 747 C CA . ALA A 1 94 ? -9.445 -0.339 -17.408 1.00 65.19 94 ALA A CA 1
ATOM 748 C C . ALA A 1 94 ? -9.690 -0.500 -15.899 1.00 65.19 94 ALA A C 1
ATOM 750 O O . ALA A 1 94 ? -10.786 -0.240 -15.407 1.00 65.19 94 ALA A O 1
ATOM 751 N N . GLU A 1 95 ? -8.697 -0.974 -15.156 1.00 67.12 95 GLU A N 1
ATOM 752 C CA . GLU A 1 95 ? -8.879 -1.181 -13.725 1.00 67.12 95 GLU A CA 1
ATOM 753 C C . GLU A 1 95 ? -8.503 0.055 -12.918 1.00 67.12 95 GLU A C 1
ATOM 755 O O . GLU A 1 95 ? -7.440 0.644 -13.120 1.00 67.12 95 GLU A O 1
ATOM 760 N N . ILE A 1 96 ? -9.393 0.428 -12.002 1.00 66.75 96 ILE A N 1
ATOM 761 C CA . ILE A 1 96 ? -9.201 1.521 -11.062 1.00 66.75 96 ILE A CA 1
ATOM 762 C C . ILE A 1 96 ? -9.090 0.902 -9.672 1.00 66.75 96 ILE A C 1
ATOM 764 O O . ILE A 1 96 ? -10.013 0.219 -9.227 1.00 66.75 96 ILE A O 1
ATOM 768 N N . VAL A 1 97 ? -7.965 1.115 -8.993 1.00 65.12 97 VAL A N 1
ATOM 769 C CA . VAL A 1 97 ? -7.769 0.605 -7.629 1.00 65.12 97 VAL A CA 1
ATOM 770 C C . VAL A 1 97 ? -7.991 1.734 -6.639 1.00 65.12 97 VAL A C 1
ATOM 772 O O . VAL A 1 97 ? -7.478 2.829 -6.835 1.00 65.12 97 VAL A O 1
ATOM 775 N N . SER A 1 98 ? -8.771 1.459 -5.593 1.00 65.62 98 SER A N 1
ATOM 776 C CA . SER A 1 98 ? -8.972 2.374 -4.471 1.00 65.62 98 SER A CA 1
ATOM 777 C C . SER A 1 98 ? -7.902 2.120 -3.411 1.00 65.62 98 SER A C 1
ATOM 779 O O . SER A 1 98 ? -7.777 1.002 -2.902 1.00 65.62 98 SER A O 1
ATOM 781 N N . PHE A 1 99 ? -7.103 3.139 -3.096 1.00 65.44 99 PHE A N 1
ATOM 782 C CA . PHE A 1 99 ? -5.935 2.976 -2.219 1.00 65.44 99 PHE A CA 1
ATOM 783 C C . PHE A 1 99 ? -6.235 3.261 -0.752 1.00 65.44 99 PHE A C 1
ATOM 785 O O . PHE A 1 99 ? -5.552 2.727 0.124 1.00 65.44 99 PHE A O 1
ATOM 792 N N . SER A 1 100 ? -7.282 4.035 -0.469 1.00 61.25 100 SER A N 1
ATOM 793 C CA . SER A 1 100 ? -7.611 4.423 0.897 1.00 61.25 100 SER A CA 1
ATOM 794 C C . SER A 1 100 ? -8.293 3.290 1.667 1.00 61.25 100 SER A C 1
ATOM 796 O O . SER A 1 100 ? -9.195 2.613 1.165 1.00 61.25 100 SER A O 1
ATOM 798 N N . SER A 1 101 ? -7.848 3.079 2.907 1.00 52.06 101 SER A N 1
ATOM 799 C CA . SER A 1 101 ? -8.528 2.211 3.875 1.00 52.06 101 SER A CA 1
ATOM 800 C C . SER A 1 101 ? -9.739 2.916 4.504 1.00 52.06 101 SER A C 1
ATOM 802 O O . SER A 1 101 ? -10.704 2.263 4.893 1.00 52.06 101 SER A O 1
ATOM 804 N N . SER A 1 102 ? -9.718 4.254 4.540 1.00 47.72 102 SER A N 1
ATOM 805 C CA . SER A 1 102 ? -10.835 5.093 4.962 1.00 47.72 102 SER A CA 1
ATOM 806 C C . SER A 1 102 ? -11.577 5.608 3.727 1.00 47.72 102 SER A C 1
ATOM 808 O O . SER A 1 102 ? -10.987 6.218 2.839 1.00 47.72 102 SER A O 1
ATOM 810 N N . ARG A 1 103 ? -12.896 5.423 3.640 1.00 46.19 103 ARG A N 1
ATOM 811 C CA . ARG A 1 103 ? -13.688 5.955 2.508 1.00 46.19 103 ARG A CA 1
ATOM 812 C C . ARG A 1 103 ? -13.703 7.494 2.413 1.00 46.19 103 ARG A C 1
ATOM 814 O O . ARG A 1 103 ? -14.367 8.035 1.538 1.00 46.19 103 ARG A O 1
ATOM 821 N N . VAL A 1 104 ? -12.986 8.194 3.296 1.00 34.97 104 VAL A N 1
ATOM 822 C CA . VAL A 1 104 ? -12.916 9.660 3.369 1.00 34.97 104 VAL A CA 1
ATOM 823 C C . VAL A 1 104 ? -12.247 10.261 2.126 1.00 34.97 104 VAL A C 1
ATOM 825 O O . VAL A 1 104 ? -12.623 11.352 1.711 1.00 34.97 104 VAL A O 1
ATOM 828 N N . TYR A 1 105 ? -11.329 9.531 1.484 1.00 38.44 105 TYR A N 1
ATOM 829 C CA . TYR A 1 105 ? -10.737 9.909 0.198 1.00 38.44 105 TYR A CA 1
ATOM 830 C C . TYR A 1 105 ? -10.854 8.741 -0.782 1.00 38.44 105 TYR A C 1
ATOM 832 O O . TYR A 1 105 ? -10.248 7.687 -0.589 1.00 38.44 105 TYR A O 1
ATOM 840 N N . ASN A 1 106 ? -11.673 8.905 -1.825 1.00 52.00 106 ASN A N 1
ATOM 841 C CA . ASN A 1 106 ? -11.778 7.927 -2.905 1.00 52.00 106 ASN A CA 1
ATOM 842 C C . ASN A 1 106 ? -10.660 8.167 -3.926 1.00 52.00 106 ASN A C 1
ATOM 844 O O . ASN A 1 106 ? -10.913 8.603 -5.048 1.00 52.00 106 ASN A O 1
ATOM 848 N N . ASP A 1 107 ? -9.423 7.905 -3.511 1.00 63.75 107 ASP A N 1
ATOM 849 C CA . ASP A 1 107 ? -8.274 7.976 -4.405 1.00 63.75 107 ASP A CA 1
ATOM 850 C C . ASP A 1 107 ? -8.275 6.709 -5.248 1.00 63.75 107 ASP A C 1
ATOM 852 O O . ASP A 1 107 ? -7.982 5.609 -4.768 1.00 63.75 107 ASP A O 1
ATOM 856 N N . SER A 1 108 ? -8.709 6.872 -6.492 1.00 68.94 108 SER A N 1
ATOM 857 C CA . SER A 1 108 ? -8.909 5.795 -7.442 1.00 68.94 108 SER A CA 1
ATOM 858 C C . SER A 1 108 ? -8.058 6.091 -8.674 1.00 68.94 108 SER A C 1
ATOM 860 O O . SER A 1 108 ? -8.316 7.079 -9.358 1.00 68.94 108 SER A O 1
ATOM 862 N N . GLU A 1 109 ? -7.043 5.273 -8.950 1.00 78.25 109 GLU A N 1
ATOM 863 C CA . GLU A 1 109 ? -6.120 5.508 -10.072 1.00 78.25 109 GLU A CA 1
ATOM 864 C C . GLU A 1 109 ? -6.095 4.331 -11.036 1.00 78.25 109 GLU A C 1
ATOM 866 O O . GLU A 1 109 ? -6.308 3.175 -10.654 1.00 78.25 109 GLU A O 1
ATOM 871 N N . LYS A 1 110 ? -5.804 4.642 -12.302 1.00 81.75 110 LYS A N 1
ATOM 872 C CA . LYS A 1 110 ? -5.673 3.645 -13.362 1.00 81.75 110 LYS A CA 1
ATOM 873 C C . LYS A 1 110 ? -4.456 2.756 -13.104 1.00 81.75 110 LYS A C 1
ATOM 875 O O . LYS A 1 110 ? -3.326 3.237 -13.003 1.00 81.75 110 LYS A O 1
ATOM 880 N N . VAL A 1 111 ? -4.685 1.448 -13.076 1.00 88.56 111 VAL A N 1
ATOM 881 C CA . VAL A 1 111 ? -3.625 0.443 -12.976 1.00 88.56 111 VAL A CA 1
ATOM 882 C C . VAL A 1 111 ? -2.883 0.338 -14.304 1.00 88.56 111 VAL A C 1
ATOM 884 O O . VAL A 1 111 ? -3.485 0.133 -15.357 1.00 88.56 111 VAL A O 1
ATOM 887 N N . LEU A 1 112 ? -1.560 0.454 -14.240 1.00 90.88 112 LEU A N 1
ATOM 888 C CA . LEU A 1 112 ? -0.654 0.240 -15.366 1.00 90.88 112 LEU A CA 1
ATOM 889 C C . LEU A 1 112 ? -0.310 -1.242 -15.518 1.00 90.88 112 LEU A C 1
ATOM 891 O O . LEU A 1 112 ? -0.273 -1.779 -16.624 1.00 90.88 112 LEU A O 1
ATOM 895 N N . ALA A 1 113 ? -0.062 -1.903 -14.389 1.00 92.38 113 ALA A N 1
ATOM 896 C CA . ALA A 1 113 ? 0.333 -3.298 -14.343 1.00 92.38 113 ALA A CA 1
ATOM 897 C C . ALA A 1 113 ? 0.011 -3.929 -12.991 1.00 92.38 113 ALA A C 1
ATOM 899 O O . ALA A 1 113 ? -0.003 -3.253 -11.959 1.00 92.38 113 ALA A O 1
ATOM 900 N N . ARG A 1 114 ? -0.215 -5.242 -13.009 1.00 93.00 114 ARG A N 1
ATOM 901 C CA . ARG A 1 114 ? -0.502 -6.052 -11.834 1.00 93.00 114 ARG A CA 1
ATOM 902 C C . ARG A 1 114 ? 0.345 -7.312 -11.795 1.00 93.00 114 ARG A C 1
ATOM 904 O O . ARG A 1 114 ? 0.462 -8.016 -12.792 1.00 93.00 114 ARG A O 1
ATOM 911 N N . TRP A 1 115 ? 0.829 -7.639 -10.608 1.00 93.56 115 TRP A N 1
ATOM 912 C CA . TRP A 1 115 ? 1.377 -8.945 -10.266 1.00 93.56 115 TRP A CA 1
ATOM 913 C C . TRP A 1 115 ? 0.488 -9.528 -9.183 1.00 93.56 115 TRP A C 1
ATOM 915 O O . TRP A 1 115 ? 0.072 -8.813 -8.274 1.00 93.56 115 TRP A O 1
ATOM 925 N N . GLU A 1 116 ? 0.147 -10.801 -9.279 1.00 91.81 116 GLU A N 1
ATOM 926 C CA . GLU A 1 116 ? -0.692 -11.429 -8.270 1.00 91.81 116 GLU A CA 1
ATOM 927 C C . GLU A 1 116 ? -0.395 -12.911 -8.132 1.00 91.81 116 GLU A C 1
ATOM 929 O O . GLU A 1 116 ? 0.036 -13.576 -9.073 1.00 91.81 116 GLU A O 1
ATOM 934 N N . ASP A 1 117 ? -0.681 -13.417 -6.941 1.00 89.31 117 ASP A N 1
ATOM 935 C CA . ASP A 1 117 ? -0.740 -14.837 -6.649 1.00 89.31 117 ASP A CA 1
ATOM 936 C C . ASP A 1 117 ? -2.078 -15.161 -5.950 1.00 89.31 117 ASP A C 1
ATOM 938 O O . ASP A 1 117 ? -3.038 -14.376 -5.976 1.00 89.31 117 ASP A O 1
ATOM 942 N N . ALA A 1 118 ? -2.182 -16.345 -5.346 1.00 89.44 118 ALA A N 1
ATOM 943 C CA . ALA A 1 118 ? -3.391 -16.770 -4.643 1.00 89.44 118 ALA A CA 1
ATOM 944 C C . ALA A 1 118 ? -3.715 -15.917 -3.397 1.00 89.44 118 ALA A C 1
ATOM 946 O O . ALA A 1 118 ? -4.871 -15.853 -2.980 1.00 89.44 118 ALA A O 1
ATOM 947 N N . GLN A 1 119 ? -2.719 -15.273 -2.789 1.00 90.75 119 GLN A N 1
ATOM 948 C CA . GLN A 1 119 ? -2.813 -14.592 -1.497 1.00 90.75 119 GLN A CA 1
ATOM 949 C C . GLN A 1 119 ? -2.597 -13.076 -1.582 1.00 90.75 119 GLN A C 1
ATOM 951 O O . GLN A 1 119 ? -3.194 -12.343 -0.789 1.00 90.75 119 GLN A O 1
ATOM 956 N N . TYR A 1 120 ? -1.789 -12.603 -2.525 1.00 91.06 120 TYR A N 1
ATOM 957 C CA . TYR A 1 120 ? -1.320 -11.228 -2.634 1.00 91.06 120 TYR A CA 1
ATOM 958 C C . TYR A 1 120 ? -1.596 -10.640 -4.016 1.00 91.06 120 TYR A C 1
ATOM 960 O O . TYR A 1 120 ? -1.656 -11.340 -5.028 1.00 91.06 120 TYR A O 1
ATOM 968 N N . SER A 1 121 ? -1.770 -9.324 -4.046 1.00 90.44 121 SER A N 1
ATOM 969 C CA . SER A 1 121 ? -1.851 -8.542 -5.275 1.00 90.44 121 SER A CA 1
ATOM 970 C C . SER A 1 121 ? -1.010 -7.283 -5.140 1.00 90.44 121 SER A C 1
ATOM 972 O O . SER A 1 121 ? -0.995 -6.635 -4.092 1.00 90.44 121 SER A O 1
ATOM 974 N N . PHE A 1 122 ? -0.316 -6.961 -6.221 1.00 90.12 122 PHE A N 1
ATOM 975 C CA . PHE A 1 122 ? 0.577 -5.831 -6.379 1.00 90.12 122 PHE A CA 1
ATOM 976 C C . PHE A 1 122 ? 0.099 -5.070 -7.609 1.00 90.12 122 PHE A C 1
ATOM 978 O O . PHE A 1 122 ? 0.059 -5.640 -8.694 1.00 90.12 122 PHE A O 1
ATOM 985 N N . SER A 1 123 ? -0.281 -3.806 -7.477 1.00 91.88 123 SER A N 1
ATOM 986 C CA . SER A 1 123 ? -0.703 -2.992 -8.620 1.00 91.88 123 SER A CA 1
ATOM 987 C C . SER A 1 123 ? 0.135 -1.725 -8.693 1.00 91.88 123 SER A C 1
ATOM 989 O O . SER A 1 123 ? 0.211 -0.973 -7.723 1.00 91.88 123 SER A O 1
ATOM 991 N N . LEU A 1 124 ? 0.768 -1.506 -9.843 1.00 91.94 124 LEU A N 1
ATOM 992 C CA . LEU A 1 124 ? 1.443 -0.263 -10.189 1.00 91.94 124 LEU A CA 1
ATOM 993 C C . LEU A 1 124 ? 0.425 0.669 -10.839 1.00 91.94 124 LEU A C 1
ATOM 995 O O . LEU A 1 124 ? -0.328 0.260 -11.725 1.00 91.94 124 LEU A O 1
ATOM 999 N N . PHE A 1 125 ? 0.434 1.925 -10.428 1.00 89.12 125 PHE A N 1
ATOM 1000 C CA . PHE A 1 125 ? -0.403 2.973 -10.985 1.00 89.12 125 PHE A CA 1
ATOM 1001 C C . PHE A 1 125 ? 0.398 4.267 -11.098 1.00 89.12 125 PHE A C 1
ATOM 1003 O O . PHE A 1 125 ? 1.518 4.395 -10.593 1.00 89.12 125 PHE A O 1
ATOM 1010 N N . ARG A 1 126 ? -0.184 5.241 -11.786 1.00 84.94 126 ARG A N 1
ATOM 1011 C CA . ARG A 1 126 ? 0.383 6.577 -11.908 1.00 84.94 126 ARG A CA 1
ATOM 1012 C C . ARG A 1 126 ? -0.693 7.579 -11.559 1.00 84.94 126 ARG A C 1
ATOM 1014 O O . ARG A 1 126 ? -1.789 7.495 -12.103 1.00 84.94 126 ARG A O 1
ATOM 1021 N N . PHE A 1 127 ? -0.377 8.490 -10.647 1.00 77.75 127 PHE A N 1
ATOM 1022 C CA . PHE A 1 127 ? -1.344 9.480 -10.196 1.00 77.75 127 PHE A CA 1
ATOM 1023 C C . PHE A 1 127 ? -1.707 10.428 -11.349 1.00 77.75 127 PHE A C 1
ATOM 1025 O O . PHE A 1 127 ? -0.827 10.924 -12.060 1.00 77.75 127 PHE A O 1
ATOM 1032 N N . ALA A 1 128 ? -2.998 10.699 -11.545 1.00 73.12 128 ALA A N 1
ATOM 1033 C CA . ALA A 1 128 ? -3.452 11.549 -12.647 1.00 73.12 128 ALA A CA 1
ATOM 1034 C C . ALA A 1 128 ? -3.069 13.028 -12.445 1.00 73.12 128 ALA A C 1
ATOM 1036 O O . ALA A 1 128 ? -2.731 13.738 -13.393 1.00 73.12 128 ALA A O 1
ATOM 1037 N N . TYR A 1 129 ? -3.101 13.496 -11.195 1.00 67.44 129 TYR A N 1
ATOM 1038 C CA . TYR A 1 129 ? -2.900 14.902 -10.819 1.00 67.44 129 TYR A CA 1
ATOM 1039 C C . TYR A 1 129 ? -1.447 15.247 -10.463 1.00 67.44 129 TYR A C 1
ATOM 1041 O O . TYR A 1 129 ? -1.062 16.417 -10.435 1.00 67.44 129 TYR A O 1
ATOM 1049 N N . ARG A 1 130 ? -0.615 14.240 -10.194 1.00 71.38 130 ARG A N 1
ATOM 1050 C CA . ARG A 1 130 ? 0.832 14.374 -9.992 1.00 71.38 130 ARG A CA 1
ATOM 1051 C C . ARG A 1 130 ? 1.474 13.251 -10.791 1.00 71.38 130 ARG A C 1
ATOM 1053 O O . ARG A 1 130 ? 1.184 12.118 -10.469 1.00 71.38 130 ARG A O 1
ATOM 1060 N N . PRO A 1 131 ? 2.342 13.492 -11.785 1.00 72.06 131 PRO A N 1
ATOM 1061 C CA . PRO A 1 131 ? 2.849 12.435 -12.671 1.00 72.06 131 PRO A CA 1
ATOM 1062 C C . PRO A 1 131 ? 3.893 11.516 -11.999 1.00 72.06 131 PRO A C 1
ATOM 1064 O O . PRO A 1 131 ? 4.906 11.166 -12.602 1.00 72.06 131 PRO A O 1
ATOM 1067 N N . THR A 1 132 ? 3.660 11.150 -10.743 1.00 84.31 132 THR A N 1
ATOM 1068 C CA . THR A 1 132 ? 4.421 10.236 -9.900 1.00 84.31 132 THR A CA 1
ATOM 1069 C C . THR A 1 132 ? 3.836 8.837 -9.972 1.00 84.31 132 THR A C 1
ATOM 1071 O O . THR A 1 132 ? 2.621 8.658 -10.069 1.00 84.31 132 THR A O 1
ATOM 1074 N N . PHE A 1 133 ? 4.710 7.841 -9.884 1.00 89.38 133 PHE A N 1
ATOM 1075 C CA . PHE A 1 133 ? 4.300 6.452 -9.750 1.00 89.38 133 PHE A CA 1
ATOM 1076 C C . PHE A 1 133 ? 3.876 6.151 -8.313 1.00 89.38 133 PHE A C 1
ATOM 1078 O O . PHE A 1 133 ? 4.451 6.676 -7.353 1.00 89.38 133 PHE A O 1
ATOM 1085 N N . GLY A 1 134 ? 2.901 5.263 -8.182 1.00 90.12 134 GLY A N 1
ATOM 1086 C CA . GLY A 1 134 ? 2.494 4.672 -6.919 1.00 90.12 134 GLY A CA 1
ATOM 1087 C C . GLY A 1 134 ? 2.329 3.167 -7.072 1.00 90.12 134 GLY A C 1
ATOM 1088 O O . GLY A 1 134 ? 2.100 2.655 -8.169 1.00 90.12 134 GLY A O 1
ATOM 1089 N N . MET A 1 135 ? 2.469 2.438 -5.973 1.00 90.75 135 MET A N 1
ATOM 1090 C CA . MET A 1 135 ? 2.261 0.996 -5.952 1.00 90.75 135 MET A CA 1
ATOM 1091 C C . MET A 1 135 ? 1.427 0.617 -4.740 1.00 90.75 135 MET A C 1
ATOM 1093 O O . MET A 1 135 ? 1.674 1.089 -3.636 1.00 90.75 135 MET A O 1
ATOM 1097 N N . VAL A 1 136 ? 0.448 -0.257 -4.936 1.00 90.38 136 VAL A N 1
ATOM 1098 C CA . VAL A 1 136 ? -0.346 -0.819 -3.845 1.00 90.38 136 VAL A CA 1
ATOM 1099 C C . VAL A 1 136 ? -0.123 -2.313 -3.759 1.00 90.38 136 VAL A C 1
ATOM 1101 O O . VAL A 1 136 ? -0.109 -3.014 -4.770 1.00 90.38 136 VAL A O 1
ATOM 1104 N N . LEU A 1 137 ? 0.084 -2.788 -2.540 1.00 91.06 137 LEU A N 1
ATOM 1105 C CA . LEU A 1 137 ? 0.312 -4.182 -2.215 1.00 91.06 137 LEU A CA 1
ATOM 1106 C C . LEU A 1 137 ? -0.701 -4.574 -1.153 1.00 91.06 137 LEU A C 1
ATOM 1108 O O . LEU A 1 137 ? -0.818 -3.870 -0.154 1.00 91.06 137 LEU A O 1
ATOM 1112 N N . PHE A 1 138 ? -1.416 -5.679 -1.322 1.00 90.12 138 PHE A N 1
ATOM 1113 C CA . PHE A 1 138 ? -2.348 -6.134 -0.293 1.00 90.12 138 PHE A CA 1
ATOM 1114 C C . PHE A 1 138 ? -2.519 -7.649 -0.266 1.00 90.12 138 PHE A C 1
ATOM 1116 O O . PHE A 1 138 ? -2.340 -8.341 -1.269 1.00 90.12 138 PHE A O 1
ATOM 1123 N N . SER A 1 139 ? -2.884 -8.163 0.909 1.00 92.69 139 SER A N 1
ATOM 1124 C CA . SER A 1 139 ? -3.348 -9.537 1.079 1.00 92.69 139 SER A CA 1
ATOM 1125 C C . SER A 1 139 ? -4.832 -9.608 0.745 1.00 92.69 139 SER A C 1
ATOM 1127 O O . SER A 1 139 ? -5.641 -8.984 1.424 1.00 92.69 139 SER A O 1
ATOM 1129 N N . LYS A 1 140 ? -5.211 -10.413 -0.252 1.00 91.81 140 LYS A N 1
ATOM 1130 C CA . LYS A 1 140 ? -6.598 -10.527 -0.737 1.00 91.81 140 LYS A CA 1
ATOM 1131 C C . LYS A 1 140 ? -7.583 -10.876 0.387 1.00 91.81 140 LYS A C 1
ATOM 1133 O O . LYS A 1 140 ? -8.656 -10.290 0.482 1.00 91.81 140 LYS A O 1
ATOM 1138 N N . ARG A 1 141 ? -7.199 -11.804 1.272 1.00 93.19 141 ARG A N 1
ATOM 1139 C CA . ARG A 1 141 ? -8.032 -12.230 2.409 1.00 93.19 141 ARG A CA 1
ATOM 1140 C C . ARG A 1 141 ? -8.173 -11.131 3.460 1.00 93.19 141 ARG A C 1
ATOM 1142 O O . ARG A 1 141 ? -9.287 -10.855 3.894 1.00 93.19 141 ARG A O 1
ATOM 1149 N N . LEU A 1 142 ? -7.056 -10.564 3.918 1.00 92.06 142 LEU A N 1
ATOM 1150 C CA . LEU A 1 142 ? -7.093 -9.576 4.998 1.00 92.06 142 LEU A CA 1
ATOM 1151 C C . LEU A 1 142 ? -7.699 -8.253 4.528 1.00 92.06 142 LEU A C 1
ATOM 1153 O O . LEU A 1 142 ? -8.419 -7.626 5.294 1.00 92.06 142 LEU A O 1
ATOM 1157 N N . ASP A 1 143 ? -7.479 -7.870 3.270 1.00 88.56 143 ASP A N 1
ATOM 1158 C CA . ASP A 1 143 ? -8.089 -6.683 2.676 1.00 88.56 143 ASP A CA 1
ATOM 1159 C C . ASP A 1 143 ? -9.617 -6.798 2.643 1.00 88.56 143 ASP A C 1
ATOM 1161 O O . ASP A 1 143 ? -10.303 -5.889 3.099 1.00 88.56 143 ASP A O 1
ATOM 1165 N N . ALA A 1 144 ? -10.162 -7.952 2.240 1.00 89.75 144 ALA A N 1
ATOM 1166 C CA . ALA A 1 144 ? -11.606 -8.187 2.265 1.00 89.75 144 ALA A CA 1
ATOM 1167 C C . ALA A 1 144 ? -12.201 -8.090 3.685 1.00 89.75 144 ALA A C 1
ATOM 1169 O O . ALA A 1 144 ? -13.260 -7.489 3.875 1.00 89.75 144 ALA A O 1
ATOM 1170 N N . LEU A 1 145 ? -11.513 -8.644 4.691 1.00 91.69 145 LEU A N 1
ATOM 1171 C CA . LEU A 1 145 ? -11.939 -8.555 6.093 1.00 91.69 145 LEU A CA 1
ATOM 1172 C C . LEU A 1 145 ? -11.862 -7.119 6.625 1.00 91.69 145 LEU A C 1
ATOM 1174 O O . LEU A 1 145 ? -12.789 -6.662 7.292 1.00 91.69 145 LEU A O 1
ATOM 1178 N N . ALA A 1 146 ? -10.788 -6.399 6.301 1.00 88.38 146 ALA A N 1
ATOM 1179 C CA . ALA A 1 146 ? -10.614 -5.007 6.688 1.00 88.38 146 ALA A CA 1
ATOM 1180 C C . ALA A 1 146 ? -11.688 -4.112 6.060 1.00 88.38 146 ALA A C 1
ATOM 1182 O O . ALA A 1 146 ? -12.306 -3.321 6.765 1.00 88.38 146 ALA A O 1
ATOM 1183 N N . GLN A 1 147 ? -11.976 -4.282 4.768 1.00 87.12 147 GLN A N 1
ATOM 1184 C CA . GLN A 1 147 ? -13.028 -3.538 4.071 1.00 87.12 147 GLN A CA 1
ATOM 1185 C C . GLN A 1 147 ? -14.413 -3.804 4.672 1.00 87.12 147 GLN A C 1
ATOM 1187 O O . GLN A 1 147 ? -15.173 -2.863 4.896 1.00 87.12 147 GLN A O 1
ATOM 1192 N N . ALA A 1 148 ? -14.730 -5.062 4.993 1.00 88.44 148 ALA A N 1
ATOM 1193 C CA . ALA A 1 148 ? -15.977 -5.403 5.673 1.00 88.44 148 ALA A CA 1
ATOM 1194 C C . ALA A 1 148 ? -16.073 -4.738 7.058 1.00 88.44 148 ALA A C 1
ATOM 1196 O O . ALA A 1 148 ? -17.111 -4.172 7.398 1.00 88.44 148 ALA A O 1
ATOM 1197 N N . ALA A 1 149 ? -14.983 -4.745 7.832 1.00 87.75 149 ALA A N 1
ATOM 1198 C CA . ALA A 1 149 ? -14.942 -4.098 9.138 1.00 87.75 149 ALA A CA 1
ATOM 1199 C C . ALA A 1 149 ? -15.066 -2.571 9.051 1.00 87.75 149 ALA A C 1
ATOM 1201 O O . ALA A 1 149 ? -15.749 -1.985 9.881 1.00 87.75 149 ALA A O 1
ATOM 1202 N N . VAL A 1 150 ? -14.458 -1.928 8.050 1.00 84.44 150 VAL A N 1
ATOM 1203 C CA . VAL A 1 150 ? -14.595 -0.479 7.821 1.00 84.44 150 VAL A CA 1
ATOM 1204 C C . VAL A 1 150 ? -16.039 -0.115 7.480 1.00 84.44 150 VAL A C 1
ATOM 1206 O O . VAL A 1 150 ? -16.579 0.831 8.045 1.00 84.44 150 VAL A O 1
ATOM 1209 N N . VAL A 1 151 ? -16.691 -0.871 6.590 1.00 86.75 151 VAL A N 1
ATOM 1210 C CA . VAL A 1 151 ? -18.108 -0.647 6.247 1.00 86.75 151 VAL A CA 1
ATOM 1211 C C . VAL A 1 151 ? -18.994 -0.774 7.486 1.00 86.75 151 VAL A C 1
ATOM 1213 O O . VAL A 1 151 ? -19.866 0.062 7.714 1.00 86.75 151 VAL A O 1
ATOM 1216 N N . GLU A 1 152 ? -18.743 -1.789 8.306 1.00 86.94 152 GLU A N 1
ATOM 1217 C CA . GLU A 1 152 ? -19.510 -2.015 9.525 1.00 86.94 152 GLU A CA 1
ATOM 1218 C C . GLU A 1 152 ? -19.230 -0.960 10.606 1.00 86.94 152 GLU A C 1
ATOM 1220 O O . GLU A 1 152 ? -20.155 -0.532 11.290 1.00 86.94 152 GLU A O 1
ATOM 1225 N N . ALA A 1 153 ? -17.986 -0.489 10.732 1.00 83.75 153 ALA A N 1
ATOM 1226 C CA . ALA A 1 153 ? -17.627 0.597 11.641 1.00 83.75 153 ALA A CA 1
ATOM 1227 C C . ALA A 1 153 ? -18.399 1.880 11.306 1.00 83.75 153 ALA A C 1
ATOM 1229 O O . ALA A 1 153 ? -18.999 2.480 12.191 1.00 83.75 153 ALA A O 1
ATOM 1230 N N . ILE A 1 154 ? -18.462 2.243 10.020 1.00 82.56 154 ILE A N 1
ATOM 1231 C CA . ILE A 1 154 ? -19.225 3.407 9.543 1.00 82.56 154 ILE A CA 1
ATOM 1232 C C . ILE A 1 154 ? -20.712 3.252 9.883 1.00 82.56 154 ILE A C 1
ATOM 1234 O O . ILE A 1 154 ? -21.325 4.170 10.419 1.00 82.56 154 ILE A O 1
ATOM 1238 N N . ARG A 1 155 ? -21.285 2.069 9.628 1.00 85.94 155 ARG A N 1
ATOM 1239 C CA . ARG A 1 155 ? -22.690 1.775 9.941 1.00 85.94 155 ARG A CA 1
ATOM 1240 C C . ARG A 1 155 ? -22.987 1.925 11.438 1.00 85.94 155 ARG A C 1
ATOM 1242 O O . ARG A 1 155 ? -24.045 2.431 11.804 1.00 85.94 155 ARG A O 1
ATOM 1249 N N . LEU A 1 156 ? -22.081 1.460 12.300 1.00 84.12 156 LEU A N 1
ATOM 1250 C CA . LEU A 1 156 ? -22.206 1.613 13.752 1.00 84.12 156 LEU A CA 1
ATOM 1251 C C . LEU A 1 156 ? -22.077 3.079 14.171 1.00 84.12 156 LEU A C 1
ATOM 1253 O O . LEU A 1 156 ? -22.896 3.552 14.956 1.00 84.12 156 LEU A O 1
ATOM 1257 N N . ASP A 1 157 ? -21.120 3.812 13.602 1.00 79.44 157 ASP A N 1
ATOM 1258 C CA . ASP A 1 157 ? -20.938 5.237 13.876 1.00 79.44 157 ASP A CA 1
ATOM 1259 C C . ASP A 1 157 ? -22.190 6.057 13.526 1.00 79.44 157 ASP A C 1
ATOM 1261 O O . ASP A 1 157 ? -22.610 6.902 14.316 1.00 79.44 157 ASP A O 1
ATOM 1265 N N . GLU A 1 158 ? -22.841 5.765 12.399 1.00 82.00 158 GLU A N 1
ATOM 1266 C CA . GLU A 1 158 ? -24.100 6.408 11.994 1.00 82.00 158 GLU A CA 1
ATOM 1267 C C . GLU A 1 158 ? -25.261 6.103 12.954 1.00 82.00 158 GLU A C 1
ATOM 1269 O O . GLU A 1 158 ? -26.076 6.978 13.246 1.00 82.00 158 GLU A O 1
ATOM 1274 N N . GLN A 1 159 ? -25.343 4.873 13.469 1.00 81.69 159 GLN A N 1
ATOM 1275 C CA . GLN A 1 159 ? -26.401 4.472 14.403 1.00 81.69 159 GLN A CA 1
ATOM 1276 C C . GLN A 1 159 ? -26.200 5.022 15.812 1.00 81.69 159 GLN A C 1
ATOM 1278 O O . GLN A 1 159 ? -27.172 5.323 16.506 1.00 81.69 159 GLN A O 1
ATOM 1283 N N . GLU A 1 160 ? -24.949 5.141 16.242 1.00 80.81 160 GLU A N 1
ATOM 1284 C CA . GLU A 1 160 ? -24.597 5.644 17.563 1.00 80.81 160 GLU A CA 1
ATOM 1285 C C . GLU A 1 160 ? -24.528 7.174 17.607 1.00 80.81 160 GLU A C 1
ATOM 1287 O O . GLU A 1 160 ? -24.587 7.735 18.699 1.00 80.81 160 GLU A O 1
ATOM 1292 N N . ALA A 1 161 ? -24.440 7.868 16.464 1.00 78.06 161 ALA A N 1
ATOM 1293 C CA . ALA A 1 161 ? -24.361 9.330 16.415 1.00 78.06 161 ALA A CA 1
ATOM 1294 C C . ALA A 1 161 ? -25.507 10.041 17.172 1.00 78.06 161 ALA A C 1
ATOM 1296 O O . ALA A 1 161 ? -25.206 10.909 17.993 1.00 78.06 161 ALA A O 1
ATOM 1297 N N . PRO A 1 162 ? -26.795 9.657 17.021 1.00 76.69 162 PRO A N 1
ATOM 1298 C CA . PRO A 1 162 ? -27.879 10.270 17.793 1.00 76.69 162 PRO A CA 1
ATOM 1299 C C . PRO A 1 162 ? -27.760 10.024 19.302 1.00 76.69 162 PRO A C 1
ATOM 1301 O O . PRO A 1 162 ? -28.076 10.898 20.103 1.00 76.69 162 PRO A O 1
ATOM 1304 N N . GLN A 1 163 ? -27.305 8.834 19.707 1.00 73.38 163 GLN A N 1
ATOM 1305 C CA . GLN A 1 163 ? -27.160 8.483 21.123 1.00 73.38 163 GLN A CA 1
ATOM 1306 C C . GLN A 1 163 ? -25.964 9.196 21.759 1.00 73.38 163 GLN A C 1
ATOM 1308 O O . GLN A 1 163 ? -26.077 9.679 22.884 1.00 73.38 163 GLN A O 1
ATOM 1313 N N . ARG A 1 164 ? -24.855 9.326 21.021 1.00 75.12 164 ARG A N 1
ATOM 1314 C CA . ARG A 1 164 ? -23.689 10.122 21.420 1.00 75.12 164 ARG A CA 1
ATOM 1315 C C . ARG A 1 164 ? -24.054 11.584 21.651 1.00 75.12 164 ARG A C 1
ATOM 1317 O O . ARG A 1 164 ? -23.612 12.140 22.648 1.00 75.12 164 ARG A O 1
ATOM 1324 N N . GLU A 1 165 ? -24.875 12.180 20.786 1.00 71.81 165 GLU A N 1
ATOM 1325 C CA . GLU A 1 165 ? -25.321 13.571 20.947 1.00 71.81 165 GLU A CA 1
ATOM 1326 C C . GLU A 1 165 ? -26.181 13.746 22.208 1.00 71.81 165 GLU A C 1
ATOM 1328 O O . GLU A 1 165 ? -25.973 14.670 22.989 1.00 71.81 165 GLU A O 1
ATOM 1333 N N . ILE A 1 166 ? -27.098 12.806 22.469 1.00 76.50 166 ILE A N 1
ATOM 1334 C CA . ILE A 1 166 ? -27.922 12.819 23.687 1.00 76.50 166 ILE A CA 1
ATOM 1335 C C . ILE A 1 166 ? -27.056 12.655 24.946 1.00 76.50 166 ILE A C 1
ATOM 1337 O O . ILE A 1 166 ? -27.300 13.318 25.953 1.00 76.50 166 ILE A O 1
ATOM 1341 N N . GLU A 1 167 ? -26.056 11.771 24.920 1.00 78.19 167 GLU A N 1
ATOM 1342 C CA . GLU A 1 167 ? -25.138 11.579 26.048 1.00 78.19 167 GLU A CA 1
ATOM 1343 C C . GLU A 1 167 ? -24.228 12.797 26.265 1.00 78.19 167 GLU A C 1
ATOM 1345 O O . GLU A 1 167 ? -23.985 13.183 27.409 1.00 78.19 167 GLU A O 1
ATOM 1350 N N . LEU A 1 168 ? -23.758 13.430 25.186 1.00 74.56 168 LEU A N 1
ATOM 1351 C CA . LEU A 1 168 ? -22.977 14.662 25.249 1.00 74.56 168 LEU A CA 1
ATOM 1352 C C . LEU A 1 168 ? -23.801 15.800 25.857 1.00 74.56 168 LEU A C 1
ATOM 1354 O O . LEU A 1 168 ? -23.319 16.475 26.764 1.00 74.56 168 LEU A O 1
ATOM 1358 N N . GLN A 1 169 ? -25.055 15.957 25.425 1.00 70.06 169 GLN A N 1
ATOM 1359 C CA . GLN A 1 169 ? -25.958 16.968 25.968 1.00 70.06 169 GLN A CA 1
ATOM 1360 C C . GLN A 1 169 ? -26.224 16.742 27.460 1.00 70.06 169 GLN A C 1
ATOM 1362 O O . GLN A 1 169 ? -26.116 17.676 28.245 1.00 70.06 169 GLN A O 1
ATOM 1367 N N . LYS A 1 170 ? -26.465 15.493 27.883 1.00 77.50 170 LYS A N 1
ATOM 1368 C CA . LYS A 1 170 ? -26.614 15.171 29.312 1.00 77.50 170 LYS A CA 1
ATOM 1369 C C . LYS A 1 170 ? -25.367 15.505 30.128 1.00 77.50 170 LYS A C 1
ATOM 1371 O O . LYS A 1 170 ? -25.498 16.024 31.227 1.00 77.50 170 LYS A O 1
ATOM 1376 N N . LYS A 1 171 ? -24.165 15.244 29.601 1.00 73.38 171 LYS A N 1
ATOM 1377 C CA . LYS A 1 171 ? -22.910 15.604 30.284 1.00 73.38 171 LYS A CA 1
ATOM 1378 C C . LYS A 1 171 ? -22.711 17.115 30.397 1.00 73.38 171 LYS A C 1
ATOM 1380 O O . LYS A 1 171 ? -22.171 17.561 31.401 1.00 73.38 171 LYS A O 1
ATOM 1385 N N . LEU A 1 172 ? -23.141 17.889 29.399 1.00 70.19 172 LEU A N 1
ATOM 1386 C CA . LEU A 1 172 ? -23.114 19.355 29.454 1.00 70.19 172 LEU A CA 1
ATOM 1387 C C . LEU A 1 172 ? -24.135 19.908 30.457 1.00 70.19 172 LEU A C 1
ATOM 1389 O O . LEU A 1 172 ? -23.834 20.866 31.162 1.00 70.19 172 LEU A O 1
ATOM 1393 N N . ASP A 1 173 ? -25.308 19.283 30.559 1.00 69.12 173 ASP A N 1
ATOM 1394 C CA . ASP A 1 173 ? -26.353 19.679 31.509 1.00 69.12 173 ASP A CA 1
ATOM 1395 C C . ASP A 1 173 ? -26.013 19.276 32.964 1.00 69.12 173 ASP A C 1
ATOM 1397 O O . ASP A 1 173 ? -26.519 19.879 33.911 1.00 69.12 173 ASP A O 1
ATOM 1401 N N . GLU A 1 174 ? -25.148 18.271 33.156 1.00 70.56 174 GLU A N 1
ATOM 1402 C CA . GLU A 1 174 ? -24.664 17.802 34.463 1.00 70.56 174 GLU A CA 1
ATOM 1403 C C . GLU A 1 174 ? -23.379 18.501 34.949 1.00 70.56 174 GLU A C 1
ATOM 1405 O O . GLU A 1 174 ? -22.997 18.295 36.103 1.00 70.56 174 GLU A O 1
ATOM 1410 N N . GLU A 1 175 ? -22.719 19.347 34.142 1.00 55.97 175 GLU A N 1
ATOM 1411 C CA . GLU A 1 175 ? -21.610 20.179 34.630 1.00 55.97 175 GLU A CA 1
ATOM 1412 C C . GLU A 1 175 ? -22.161 21.300 35.539 1.00 55.97 175 GLU A C 1
ATOM 1414 O O . GLU A 1 175 ? -22.858 22.203 35.065 1.00 55.97 175 GLU A O 1
ATOM 1419 N N . PRO A 1 176 ? -21.874 21.298 36.858 1.00 53.66 176 PRO A N 1
ATOM 1420 C CA . PRO A 1 176 ? -22.331 22.368 37.727 1.00 53.66 176 PRO A CA 1
ATOM 1421 C C . PRO A 1 176 ? -21.586 23.655 37.357 1.00 53.66 176 PRO A C 1
ATOM 1423 O O . PRO A 1 176 ? -20.362 23.737 37.472 1.00 53.66 176 PRO A O 1
ATOM 1426 N N . GLY A 1 177 ? -22.335 24.670 36.917 1.00 55.62 177 GLY A N 1
ATOM 1427 C CA . GLY A 1 177 ? -21.789 25.994 36.621 1.00 55.62 177 GLY A CA 1
ATOM 1428 C C . GLY A 1 177 ? -20.971 26.552 37.797 1.00 55.62 177 GLY A C 1
ATOM 1429 O O . GLY A 1 177 ? -21.263 26.228 38.953 1.00 55.62 177 GLY A O 1
ATOM 1430 N N . PRO A 1 178 ? -19.946 27.388 37.534 1.00 45.03 178 PRO A N 1
ATOM 1431 C CA . PRO A 1 178 ? -19.031 27.850 38.570 1.00 45.03 178 PRO A CA 1
ATOM 1432 C C . PRO A 1 178 ? -19.814 28.509 39.708 1.00 45.03 178 PRO A C 1
ATOM 1434 O O . PRO A 1 178 ? -20.622 29.415 39.483 1.00 45.03 178 PRO A O 1
ATOM 1437 N N . LEU A 1 179 ? -19.576 28.014 40.925 1.00 43.75 179 LEU A N 1
ATOM 1438 C CA . LEU A 1 179 ? -20.188 28.479 42.164 1.00 43.75 179 LEU A CA 1
ATOM 1439 C C . LEU A 1 179 ? -20.082 30.007 42.255 1.00 43.75 179 LEU A C 1
ATOM 1441 O O . LEU A 1 179 ? -19.005 30.569 42.446 1.00 43.75 179 LEU A O 1
ATOM 1445 N N . ARG A 1 180 ? -21.224 30.687 42.129 1.00 43.12 180 ARG A N 1
ATOM 1446 C CA . ARG A 1 180 ? -21.377 32.074 42.565 1.00 43.12 180 ARG A CA 1
ATOM 1447 C C . ARG A 1 180 ? -21.412 32.077 44.090 1.00 43.12 180 ARG A C 1
ATOM 1449 O O . ARG A 1 180 ? -22.481 31.967 44.682 1.00 43.12 180 ARG A O 1
ATOM 1456 N N . GLU A 1 181 ? -20.252 32.208 44.724 1.00 38.09 181 GLU A N 1
ATOM 1457 C CA . GLU A 1 181 ? -20.189 32.621 46.124 1.00 38.09 181 GLU A CA 1
ATOM 1458 C C . GLU A 1 181 ? -20.601 34.093 46.218 1.00 38.09 181 GLU A C 1
ATOM 1460 O O . GLU A 1 181 ? -19.866 35.007 45.846 1.00 38.09 181 GLU A O 1
ATOM 1465 N N . GLY A 1 182 ? -21.828 34.318 46.682 1.00 36.19 182 GLY A N 1
ATOM 1466 C CA . GLY A 1 182 ? -22.244 35.598 47.226 1.00 36.19 182 GLY A CA 1
ATOM 1467 C C . GLY A 1 182 ? -21.913 35.641 48.713 1.00 36.19 182 GLY A C 1
ATOM 1468 O O . GLY A 1 182 ? -22.378 34.789 49.466 1.00 36.19 182 GLY A O 1
ATOM 1469 N N . HIS A 1 183 ? -21.175 36.662 49.145 1.00 32.50 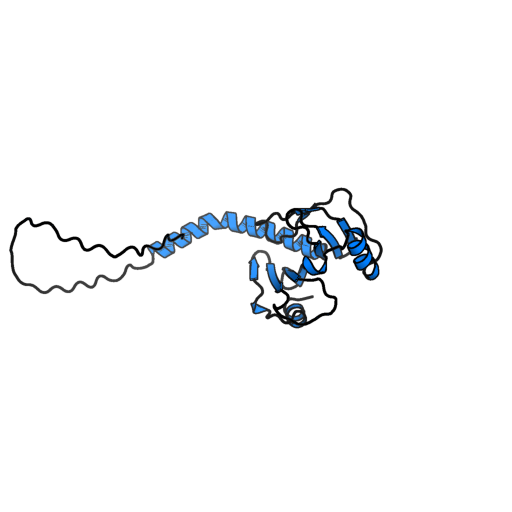183 HIS A N 1
ATOM 1470 C CA . HIS A 1 183 ? -21.191 37.103 50.536 1.00 32.50 183 HIS A CA 1
ATOM 1471 C C . HIS A 1 183 ? -21.466 38.611 50.587 1.00 32.50 183 HIS A C 1
ATOM 1473 O O . HIS A 1 183 ? -20.816 39.413 49.922 1.00 32.50 183 HIS A O 1
ATOM 1479 N N . PHE A 1 184 ? -22.511 38.948 51.339 1.00 33.44 184 PHE A N 1
ATOM 1480 C CA . PHE A 1 184 ? -23.139 40.258 51.513 1.00 33.44 184 PHE A CA 1
ATOM 1481 C C . PHE A 1 184 ? -22.394 41.098 52.570 1.00 33.44 184 PHE A C 1
ATOM 1483 O O . PHE A 1 184 ? -21.875 40.523 53.529 1.00 33.44 184 PHE A O 1
ATOM 1490 N N . GLY A 1 185 ? -22.406 42.435 52.444 1.00 29.89 185 GLY A N 1
ATOM 1491 C CA . GLY A 1 185 ? -21.870 43.356 53.461 1.00 29.89 185 GLY A CA 1
ATOM 1492 C C . GLY A 1 185 ? -21.852 44.848 53.081 1.00 29.89 185 GLY A C 1
ATOM 1493 O O . GLY A 1 185 ? -20.783 45.420 52.946 1.00 29.89 185 GLY A O 1
ATOM 1494 N N . GLU A 1 186 ? -23.036 45.425 52.850 1.00 33.16 186 GLU A N 1
ATOM 1495 C CA . GLU A 1 186 ? -23.506 46.776 53.249 1.00 33.16 186 GLU A CA 1
ATOM 1496 C C . GLU A 1 186 ? -22.520 47.976 53.406 1.00 33.16 186 GLU A C 1
ATOM 1498 O O . GLU A 1 186 ? -21.733 48.015 54.345 1.00 33.16 186 GLU A O 1
ATOM 1503 N N . GLN A 1 187 ? -22.670 49.026 52.573 1.00 32.62 187 GLN A N 1
ATOM 1504 C CA . GLN A 1 187 ? -23.185 50.382 52.920 1.00 32.62 187 GLN A CA 1
ATOM 1505 C C . GLN A 1 187 ? -22.700 51.498 51.962 1.00 32.62 187 GLN A C 1
ATOM 1507 O O . GLN A 1 187 ? -21.503 51.685 51.789 1.00 32.62 187 GLN A O 1
ATOM 1512 N N . ASN A 1 188 ? -23.685 52.272 51.468 1.00 28.33 188 ASN A N 1
ATOM 1513 C CA . ASN A 1 188 ? -23.685 53.683 51.020 1.00 28.33 188 ASN A CA 1
ATOM 1514 C C . ASN A 1 188 ? -22.732 54.073 49.860 1.00 28.33 188 ASN A C 1
ATOM 1516 O O . ASN A 1 188 ? -21.558 53.749 49.853 1.00 28.33 188 ASN A O 1
ATOM 1520 N N . ASP A 1 189 ? -23.135 54.801 48.820 1.00 32.34 189 ASP A N 1
ATOM 1521 C CA . ASP A 1 189 ? -23.996 55.980 48.821 1.00 32.34 189 ASP A CA 1
ATOM 1522 C C . ASP A 1 189 ? -24.539 56.249 47.401 1.00 32.34 189 ASP A C 1
ATOM 1524 O O . ASP A 1 189 ? -23.936 55.873 46.392 1.00 32.34 189 ASP A O 1
ATOM 1528 N N . LEU A 1 190 ? -25.695 56.903 47.331 1.00 33.16 190 LEU A N 1
ATOM 1529 C CA . LEU A 1 190 ? -26.363 57.313 46.100 1.00 33.16 190 LEU A CA 1
ATOM 1530 C C . LEU A 1 190 ? -25.596 58.448 45.403 1.00 33.16 190 LEU A C 1
ATOM 1532 O O . LEU A 1 190 ? -25.297 59.466 46.018 1.00 33.16 190 LEU A O 1
ATOM 1536 N N . SER A 1 191 ? -25.437 58.382 44.079 1.00 34.06 191 SER A N 1
ATOM 1537 C CA . SER A 1 191 ? -25.686 59.564 43.237 1.00 34.06 191 SER A CA 1
ATOM 1538 C C . SER A 1 191 ? -25.903 59.213 41.766 1.00 34.06 191 SER A C 1
ATOM 1540 O O . SER A 1 191 ? -25.081 58.631 41.066 1.00 34.06 191 SER A O 1
ATOM 1542 N N . LEU A 1 192 ? -27.093 59.609 41.343 1.00 30.16 192 LEU A N 1
ATOM 1543 C CA . LEU A 1 192 ? -27.648 59.707 40.007 1.00 30.16 192 LEU A CA 1
ATOM 1544 C C . LEU A 1 192 ? -26.919 60.805 39.183 1.00 30.16 192 LEU A C 1
ATOM 1546 O O . LEU A 1 192 ? -26.635 61.856 39.750 1.00 30.16 192 LEU A O 1
ATOM 1550 N N . LEU A 1 193 ? -26.760 60.599 37.860 1.00 28.92 193 LEU A N 1
ATOM 1551 C CA . LEU A 1 193 ? -26.937 61.566 36.738 1.00 28.92 193 LEU A CA 1
ATOM 1552 C C . LEU A 1 193 ? -25.802 61.695 35.686 1.00 28.92 193 LEU A C 1
ATOM 1554 O O . LEU A 1 193 ? -24.756 62.281 35.921 1.00 28.92 193 LEU A O 1
ATOM 1558 N N . THR A 1 194 ? -26.154 61.229 34.477 1.00 31.12 194 THR A N 1
ATOM 1559 C CA . THR A 1 194 ? -26.043 61.846 33.129 1.00 31.12 194 THR A CA 1
ATOM 1560 C C . THR A 1 194 ? -24.727 62.360 32.521 1.00 31.12 194 THR A C 1
ATOM 1562 O O . THR A 1 194 ? -24.069 63.240 33.053 1.00 31.12 194 THR A O 1
ATOM 1565 N N . MET A 1 195 ? -24.571 61.942 31.251 1.00 30.02 195 MET A N 1
ATOM 1566 C CA . MET A 1 195 ? -23.997 62.613 30.067 1.00 30.02 195 MET A CA 1
ATOM 1567 C C . MET A 1 195 ? -22.551 63.124 30.107 1.00 30.02 195 MET A C 1
ATOM 1569 O O . MET A 1 195 ? -22.233 64.135 30.721 1.00 30.02 195 MET A O 1
ATOM 1573 N N . GLY A 1 196 ? -21.733 62.506 29.252 1.00 32.38 196 GLY A N 1
ATOM 1574 C CA . GLY A 1 196 ? -20.461 63.041 28.777 1.00 32.38 196 GLY A CA 1
ATOM 1575 C C . GLY A 1 196 ? -19.721 62.027 27.901 1.00 32.38 196 GLY A C 1
ATOM 1576 O O . GLY A 1 196 ? -18.826 61.344 28.384 1.00 32.38 196 GLY A O 1
ATOM 1577 N N . ASP A 1 197 ? -20.097 61.912 26.626 1.00 29.89 197 ASP A N 1
ATOM 1578 C CA . ASP A 1 197 ? -19.199 61.380 25.582 1.00 29.89 197 ASP A CA 1
ATOM 1579 C C . ASP A 1 197 ? -17.989 62.334 25.403 1.00 29.89 197 ASP A C 1
ATOM 1581 O O . ASP A 1 197 ? -18.098 63.508 25.769 1.00 29.89 197 ASP A O 1
ATOM 1585 N N . PRO A 1 198 ? -16.921 61.992 24.651 1.00 44.22 198 PRO A N 1
ATOM 1586 C CA . PRO A 1 198 ? -16.226 60.709 24.453 1.00 44.22 198 PRO A CA 1
ATOM 1587 C C . PRO A 1 198 ? -14.678 60.880 24.505 1.00 44.22 198 PRO A C 1
ATOM 1589 O O . PRO A 1 198 ? -14.174 61.985 24.326 1.00 44.22 198 PRO A O 1
ATOM 1592 N N . VAL A 1 199 ? -13.879 59.803 24.601 1.00 32.34 199 VAL A N 1
ATOM 1593 C CA . VAL A 1 199 ? -12.480 59.817 24.098 1.00 32.34 199 VAL A CA 1
ATOM 1594 C C . VAL A 1 199 ? -12.111 58.484 23.442 1.00 32.34 199 VAL A C 1
ATOM 1596 O O . VAL A 1 199 ? -12.068 57.429 24.067 1.00 32.34 199 VAL A O 1
ATOM 1599 N N . VAL A 1 200 ? -11.811 58.592 22.150 1.00 37.56 200 VAL A N 1
ATOM 1600 C CA . VAL A 1 200 ? -11.210 57.595 21.260 1.00 37.56 200 VAL A CA 1
ATOM 1601 C C . VAL A 1 200 ? -9.701 57.543 21.501 1.00 37.56 200 VAL A C 1
ATOM 1603 O O . VAL A 1 200 ? -9.070 58.596 21.480 1.00 37.56 200 VAL A O 1
ATOM 1606 N N . ILE A 1 201 ? -9.097 56.350 21.592 1.00 33.50 201 ILE A N 1
ATOM 1607 C CA . ILE A 1 201 ? -7.689 56.156 21.194 1.00 33.50 201 ILE A CA 1
ATOM 1608 C C . ILE A 1 201 ? -7.548 54.870 20.370 1.00 33.50 201 ILE A C 1
ATOM 1610 O O . ILE A 1 201 ? -7.620 53.748 20.870 1.00 33.50 201 ILE A O 1
ATOM 1614 N N . SER A 1 202 ? -7.332 55.089 19.076 1.00 34.47 202 SER A N 1
ATOM 1615 C CA . SER A 1 202 ? -7.001 54.125 18.031 1.00 34.47 202 SER A CA 1
ATOM 1616 C C . SER A 1 202 ? -5.624 53.487 18.256 1.00 34.47 202 SER A C 1
ATOM 1618 O O . SER A 1 202 ? -4.667 54.173 18.611 1.00 34.47 202 SER A O 1
ATOM 1620 N N . ARG A 1 203 ? -5.490 52.184 17.975 1.00 33.97 203 ARG A N 1
ATOM 1621 C CA . ARG A 1 203 ? -4.181 51.520 17.840 1.00 33.97 203 ARG A CA 1
ATOM 1622 C C . ARG A 1 203 ? -3.662 51.656 16.399 1.00 33.97 203 ARG A C 1
ATOM 1624 O O . ARG A 1 203 ? -4.464 51.556 15.469 1.00 33.97 203 ARG A O 1
ATOM 1631 N N . PRO A 1 204 ? -2.354 51.882 16.194 1.00 39.41 204 PRO A N 1
ATOM 1632 C CA . PRO A 1 204 ? -1.798 52.182 14.879 1.00 39.41 204 PRO A CA 1
ATOM 1633 C C . PRO A 1 204 ? -1.766 50.958 13.954 1.00 39.41 204 PRO A C 1
ATOM 1635 O O . PRO A 1 204 ? -1.315 49.876 14.326 1.00 39.41 204 PRO A O 1
ATOM 1638 N N . ARG A 1 205 ? -2.217 51.184 12.717 1.00 33.50 205 ARG A N 1
ATOM 1639 C CA . ARG A 1 205 ? -2.017 50.336 11.541 1.00 33.50 205 ARG A CA 1
ATOM 1640 C C . ARG A 1 205 ? -0.623 50.643 10.992 1.00 33.50 205 ARG A C 1
ATOM 1642 O O . ARG A 1 205 ? -0.367 51.782 10.616 1.00 33.50 205 ARG A O 1
ATOM 1649 N N . THR A 1 206 ? 0.273 49.662 10.977 1.00 40.72 206 THR A N 1
ATOM 1650 C CA . THR A 1 206 ? 1.563 49.789 10.297 1.00 40.72 206 THR A CA 1
ATOM 1651 C C . THR A 1 206 ? 1.344 49.736 8.791 1.00 40.72 206 THR A C 1
ATOM 1653 O O . THR A 1 206 ? 0.849 48.753 8.238 1.00 40.72 206 THR A O 1
ATOM 1656 N N . ASP A 1 207 ? 1.668 50.856 8.163 1.00 37.94 207 ASP A N 1
ATOM 1657 C CA . ASP A 1 207 ? 1.797 51.039 6.729 1.00 37.94 207 ASP A CA 1
ATOM 1658 C C . ASP A 1 207 ? 3.107 50.398 6.254 1.00 37.94 207 ASP A C 1
ATOM 1660 O O . ASP A 1 207 ? 4.140 50.538 6.912 1.00 37.94 207 ASP A O 1
ATOM 1664 N N . ASN A 1 208 ? 3.053 49.661 5.148 1.00 39.56 208 ASN A N 1
ATOM 1665 C CA . ASN A 1 208 ? 4.248 49.299 4.400 1.00 39.56 208 ASN A CA 1
ATOM 1666 C C . ASN A 1 208 ? 3.846 48.919 2.973 1.00 39.56 208 ASN A C 1
ATOM 1668 O O . ASN A 1 208 ? 3.747 47.738 2.633 1.00 39.56 208 ASN A O 1
ATOM 1672 N N . ARG A 1 209 ? 3.590 49.929 2.140 1.00 37.25 209 ARG A N 1
ATOM 1673 C CA . ARG A 1 209 ? 3.739 49.825 0.687 1.00 37.25 209 ARG A CA 1
ATOM 1674 C C . ARG A 1 209 ? 4.207 51.153 0.103 1.00 37.25 209 ARG A C 1
ATOM 1676 O O . ARG A 1 209 ? 3.506 52.141 0.246 1.00 37.25 209 ARG A O 1
ATOM 1683 N N . GLU A 1 210 ? 5.347 51.052 -0.587 1.00 42.47 210 GLU A N 1
ATOM 1684 C CA . GLU A 1 210 ? 5.659 51.699 -1.875 1.00 42.47 210 GLU A CA 1
ATOM 1685 C C . GLU A 1 210 ? 5.761 53.240 -1.826 1.00 42.47 210 GLU A C 1
ATOM 1687 O O . GLU A 1 210 ? 4.887 53.951 -1.362 1.00 42.47 210 GLU A O 1
ATOM 1692 N N . ASP A 1 211 ? 6.865 53.878 -2.198 1.00 44.81 211 ASP A N 1
ATOM 1693 C CA . ASP A 1 211 ? 7.609 53.733 -3.442 1.00 44.81 211 ASP A CA 1
ATOM 1694 C C . ASP A 1 211 ? 8.931 54.499 -3.336 1.00 44.81 211 ASP A C 1
ATOM 1696 O O . ASP A 1 211 ? 9.013 55.505 -2.626 1.00 44.81 211 ASP A O 1
ATOM 1700 N N . ARG A 1 212 ? 9.919 54.119 -4.156 1.00 37.16 212 ARG A N 1
ATOM 1701 C CA . ARG A 1 212 ? 10.668 55.112 -4.944 1.00 37.16 212 ARG A CA 1
ATOM 1702 C C . ARG A 1 212 ? 11.461 54.465 -6.079 1.00 37.16 212 ARG A C 1
ATOM 1704 O O . ARG A 1 212 ? 12.512 53.869 -5.866 1.00 37.16 212 ARG A O 1
ATOM 1711 N N . LEU A 1 213 ? 10.951 54.667 -7.292 1.00 48.06 213 LEU A N 1
ATOM 1712 C CA . LEU A 1 213 ? 11.741 54.820 -8.512 1.00 48.06 213 LEU A CA 1
ATOM 1713 C C . LEU A 1 213 ? 12.422 56.198 -8.489 1.00 48.06 213 LEU A C 1
ATOM 1715 O O . LEU A 1 213 ? 11.733 57.202 -8.292 1.00 48.06 213 LEU A O 1
ATOM 1719 N N . ASN A 1 214 ? 13.744 56.236 -8.679 1.00 46.62 214 ASN A N 1
ATOM 1720 C CA . ASN A 1 214 ? 14.433 56.970 -9.756 1.00 46.62 214 ASN A CA 1
ATOM 1721 C C . ASN A 1 214 ? 15.939 56.692 -9.703 1.00 46.62 214 ASN A C 1
ATOM 1723 O O . ASN A 1 214 ? 16.538 56.961 -8.638 1.00 46.62 214 ASN A O 1
#